Protein AF-A0A662UGV9-F1 (afdb_monomer)

Structure (mmCIF, N/CA/C/O backbone):
data_AF-A0A662UGV9-F1
#
_entry.id   AF-A0A662UGV9-F1
#
loop_
_atom_site.group_PDB
_atom_site.id
_atom_site.type_symbol
_atom_site.label_atom_id
_atom_site.label_alt_id
_atom_site.label_comp_id
_atom_site.label_asym_id
_atom_site.label_entity_id
_atom_site.label_seq_id
_atom_site.pdbx_PDB_ins_code
_atom_site.Cartn_x
_atom_site.Cartn_y
_atom_site.Cartn_z
_atom_site.occupancy
_atom_site.B_iso_or_equiv
_atom_site.auth_seq_id
_atom_site.auth_comp_id
_atom_site.auth_asym_id
_atom_site.auth_atom_id
_atom_site.pdbx_PDB_model_num
ATOM 1 N N . MET A 1 1 ? 70.467 3.905 -52.111 1.00 37.25 1 MET A N 1
ATOM 2 C CA . MET A 1 1 ? 69.241 3.207 -52.554 1.00 37.25 1 MET A CA 1
ATOM 3 C C . MET A 1 1 ? 68.470 2.807 -51.309 1.00 37.25 1 MET A C 1
ATOM 5 O O . MET A 1 1 ? 68.683 1.720 -50.786 1.00 37.25 1 MET A O 1
ATOM 9 N N . ASP A 1 2 ? 67.637 3.712 -50.800 1.00 39.53 2 ASP A N 1
ATOM 10 C CA . ASP A 1 2 ? 66.806 3.435 -49.630 1.00 39.53 2 ASP A CA 1
ATOM 11 C C . ASP A 1 2 ? 65.597 2.601 -50.044 1.00 39.53 2 ASP A C 1
ATOM 13 O O . ASP A 1 2 ? 64.783 3.008 -50.874 1.00 39.53 2 ASP A O 1
ATOM 17 N N . ARG A 1 3 ? 65.494 1.399 -49.470 1.00 41.44 3 ARG A N 1
ATOM 18 C CA . ARG A 1 3 ? 64.315 0.541 -49.590 1.00 41.44 3 ARG A CA 1
ATOM 19 C C . ARG A 1 3 ? 63.185 1.165 -48.779 1.00 41.44 3 ARG A C 1
ATOM 21 O O . ARG A 1 3 ? 63.026 0.877 -47.596 1.00 41.44 3 ARG A O 1
ATOM 28 N N . GLN A 1 4 ? 62.390 2.009 -49.426 1.00 42.16 4 GLN A N 1
ATOM 29 C CA . GLN A 1 4 ? 61.097 2.418 -48.896 1.00 42.16 4 GLN A CA 1
ATOM 30 C C . GLN A 1 4 ? 60.183 1.188 -48.843 1.00 42.16 4 GLN A C 1
ATOM 32 O O . GLN A 1 4 ? 59.694 0.685 -49.851 1.00 42.16 4 GLN A O 1
ATOM 37 N N . THR A 1 5 ? 59.996 0.660 -47.637 1.00 43.22 5 THR A N 1
ATOM 38 C CA . THR A 1 5 ? 58.968 -0.329 -47.312 1.00 43.22 5 THR A CA 1
ATOM 39 C C . THR A 1 5 ? 57.589 0.171 -47.750 1.00 43.22 5 THR A C 1
ATOM 41 O O . THR A 1 5 ? 57.223 1.310 -47.464 1.00 43.22 5 THR A O 1
ATOM 44 N N . TYR A 1 6 ? 56.807 -0.719 -48.370 1.00 45.34 6 TYR A N 1
ATOM 45 C CA . TYR A 1 6 ? 55.443 -0.559 -48.918 1.00 45.34 6 TYR A CA 1
ATOM 46 C C . TYR A 1 6 ? 54.367 0.040 -47.975 1.00 45.34 6 TYR A C 1
ATOM 48 O O . TYR A 1 6 ? 53.199 0.128 -48.340 1.00 45.34 6 TYR A O 1
ATOM 56 N N . MET A 1 7 ? 54.730 0.479 -46.769 1.00 44.81 7 MET A N 1
ATOM 57 C CA . MET A 1 7 ? 53.829 1.083 -45.782 1.00 44.81 7 MET A CA 1
ATOM 58 C C . MET A 1 7 ? 53.740 2.617 -45.871 1.00 44.81 7 MET A C 1
ATOM 60 O O . MET A 1 7 ? 52.911 3.210 -45.185 1.00 44.81 7 MET A O 1
ATOM 64 N N . GLY A 1 8 ? 54.531 3.265 -46.737 1.00 42.22 8 GLY A N 1
ATOM 65 C CA . GLY A 1 8 ? 54.487 4.719 -46.965 1.00 42.22 8 GLY A CA 1
ATOM 66 C C . GLY A 1 8 ? 53.277 5.230 -47.766 1.00 42.22 8 GLY A C 1
ATOM 67 O O . GLY A 1 8 ? 53.089 6.433 -47.872 1.00 42.22 8 GLY A O 1
ATOM 68 N N . ILE A 1 9 ? 52.435 4.342 -48.311 1.00 44.38 9 ILE A N 1
ATOM 69 C CA . ILE A 1 9 ? 51.270 4.714 -49.144 1.00 44.38 9 ILE A CA 1
ATOM 70 C C . ILE A 1 9 ? 50.035 5.072 -48.293 1.00 44.38 9 ILE A C 1
ATOM 72 O O . ILE A 1 9 ? 49.097 5.699 -48.781 1.00 44.38 9 ILE A O 1
ATOM 76 N N . TYR A 1 10 ? 50.042 4.784 -46.988 1.00 48.44 10 TYR A N 1
ATOM 77 C CA . TYR A 1 10 ? 49.036 5.314 -46.055 1.00 48.44 10 TYR A CA 1
ATOM 78 C C . TYR A 1 10 ? 49.410 6.711 -45.559 1.00 48.44 10 TYR A C 1
ATOM 80 O O . TYR A 1 10 ? 49.303 7.034 -44.372 1.00 48.44 10 TYR A O 1
ATOM 88 N N . ASP A 1 11 ? 49.857 7.533 -46.502 1.00 43.12 11 ASP A N 1
ATOM 89 C CA . ASP A 1 11 ? 50.156 8.927 -46.289 1.00 43.12 11 ASP A CA 1
ATOM 90 C C . ASP A 1 11 ? 48.878 9.638 -45.833 1.00 43.12 11 ASP A C 1
ATOM 92 O O . ASP A 1 11 ? 47.777 9.441 -46.367 1.00 43.12 11 ASP A O 1
ATOM 96 N N . ARG A 1 12 ? 49.010 10.454 -44.789 1.00 50.09 12 ARG A N 1
ATOM 97 C CA . ARG A 1 12 ? 47.896 11.075 -44.051 1.00 50.09 12 ARG A CA 1
ATOM 98 C C . ARG A 1 12 ? 47.005 11.987 -44.921 1.00 50.09 12 ARG A C 1
ATOM 100 O O . ARG A 1 12 ? 45.973 12.445 -44.440 1.00 50.09 12 ARG A O 1
ATOM 107 N N . GLY A 1 13 ? 47.361 12.203 -46.191 1.00 47.28 13 GLY A N 1
ATOM 108 C CA . GLY A 1 13 ? 46.603 12.952 -47.198 1.00 47.28 13 GLY A CA 1
ATOM 109 C C . GLY A 1 13 ? 45.438 12.204 -47.867 1.00 47.28 13 GLY A C 1
ATOM 110 O O . GLY A 1 13 ? 44.561 12.856 -48.427 1.00 47.28 13 GLY A O 1
ATOM 111 N N . PHE A 1 14 ? 45.346 10.867 -47.784 1.00 46.38 14 PHE A N 1
ATOM 112 C CA . PHE A 1 14 ? 44.233 10.123 -48.417 1.00 46.38 14 PHE A CA 1
ATOM 113 C C . PHE A 1 14 ? 42.910 10.170 -47.628 1.00 46.38 14 PHE A C 1
ATOM 115 O O . PHE A 1 14 ? 41.845 9.832 -48.150 1.00 46.38 14 PHE A O 1
ATOM 122 N N . TYR A 1 15 ? 42.957 10.620 -46.373 1.00 50.88 15 TYR A N 1
ATOM 123 C CA . TYR A 1 15 ? 41.801 10.768 -45.488 1.00 50.88 15 TYR A CA 1
ATOM 124 C C . TYR A 1 15 ? 41.455 12.249 -45.282 1.00 50.88 15 TYR A C 1
ATOM 126 O O . TYR A 1 15 ? 41.461 12.756 -44.163 1.00 50.88 15 TYR A O 1
ATOM 134 N N . SER A 1 16 ? 41.124 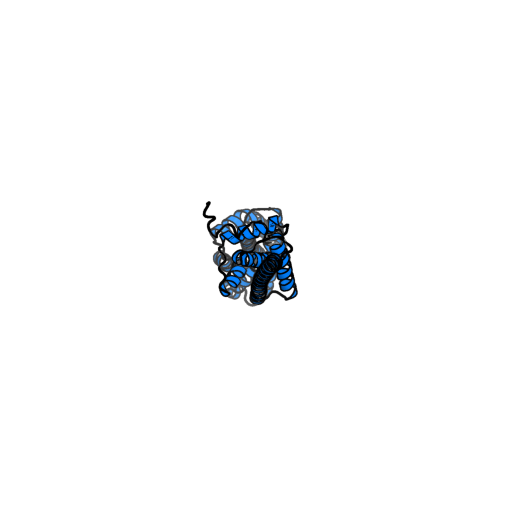12.942 -46.370 1.00 57.09 16 SER A N 1
ATOM 135 C CA . SER A 1 16 ? 40.432 14.231 -46.298 1.00 57.09 16 SER A CA 1
ATOM 136 C C . SER A 1 16 ? 38.934 14.001 -45.995 1.00 57.09 16 SER A C 1
ATOM 138 O O . SER A 1 16 ? 38.371 12.982 -46.411 1.00 57.09 16 SER A O 1
ATOM 140 N N . PRO A 1 17 ? 38.244 14.905 -45.267 1.00 58.75 17 PRO A N 1
ATOM 141 C CA . PRO A 1 17 ? 36.791 14.835 -45.058 1.00 58.75 17 PRO A CA 1
ATOM 142 C C . PRO A 1 17 ? 35.980 14.733 -46.361 1.00 58.75 17 PRO A C 1
ATOM 144 O O . PRO A 1 17 ? 34.860 14.214 -46.343 1.00 58.75 17 PRO A O 1
ATOM 147 N N . ASP A 1 18 ? 36.560 15.195 -47.472 1.00 59.47 18 ASP A N 1
ATOM 148 C CA . ASP A 1 18 ? 35.906 15.314 -48.773 1.00 59.47 18 ASP A CA 1
ATOM 149 C C . ASP A 1 18 ? 36.211 14.174 -49.751 1.00 59.47 18 ASP A C 1
ATOM 151 O O . ASP A 1 18 ? 35.522 14.055 -50.767 1.00 59.47 18 ASP A O 1
ATOM 155 N N . THR A 1 19 ? 37.159 13.279 -49.445 1.00 71.50 19 THR A N 1
ATOM 156 C CA . THR A 1 19 ? 37.427 12.095 -50.276 1.00 71.50 19 THR A CA 1
ATOM 157 C C . THR A 1 19 ? 36.270 11.089 -50.190 1.00 71.50 19 THR A C 1
ATOM 159 O O . THR A 1 19 ? 35.639 10.926 -49.141 1.00 71.50 19 THR A O 1
ATOM 162 N N . GLY A 1 20 ? 36.000 10.342 -51.271 1.00 71.25 20 GLY A N 1
ATOM 163 C CA . GLY A 1 20 ? 34.912 9.347 -51.325 1.00 71.25 20 GLY A CA 1
ATOM 164 C C . GLY A 1 20 ? 34.952 8.311 -50.187 1.00 71.25 20 GLY A C 1
ATOM 165 O O . GLY A 1 20 ? 33.916 7.982 -49.608 1.00 71.25 20 GLY A O 1
ATOM 166 N N . ALA A 1 21 ? 36.151 7.884 -49.773 1.00 68.56 21 ALA A N 1
ATOM 167 C CA . ALA A 1 21 ? 36.357 7.001 -48.620 1.00 68.56 21 ALA A CA 1
ATOM 168 C C . ALA A 1 21 ? 36.009 7.667 -47.268 1.00 68.56 21 ALA A C 1
ATOM 170 O O . ALA A 1 21 ? 35.455 7.019 -46.374 1.00 68.56 21 ALA A O 1
ATOM 171 N N . GLY A 1 22 ? 36.272 8.971 -47.121 1.00 69.88 22 GLY A N 1
ATOM 172 C CA . GLY A 1 22 ? 35.888 9.772 -45.955 1.00 69.88 22 GLY A CA 1
ATOM 173 C C . GLY A 1 22 ? 34.370 9.928 -45.839 1.00 69.88 22 GLY A C 1
ATOM 174 O O . GLY A 1 22 ? 33.801 9.686 -44.767 1.00 69.88 22 GLY A O 1
ATOM 175 N N . ARG A 1 23 ? 33.696 10.218 -46.961 1.00 71.38 23 ARG A N 1
ATOM 176 C CA . ARG A 1 23 ? 32.225 10.272 -47.056 1.00 71.38 23 ARG A CA 1
ATOM 177 C C . ARG A 1 23 ? 31.581 8.920 -46.744 1.00 71.38 23 ARG A C 1
ATOM 179 O O . ARG A 1 23 ? 30.652 8.870 -45.939 1.00 71.38 23 ARG A O 1
ATOM 186 N N . PHE A 1 24 ? 32.119 7.822 -47.277 1.00 74.56 24 PHE A N 1
ATOM 187 C CA . PHE A 1 24 ? 31.642 6.464 -46.988 1.00 74.56 24 PHE A CA 1
ATOM 188 C C . PHE A 1 24 ? 31.805 6.093 -45.505 1.00 74.56 24 PHE A C 1
ATOM 190 O O . PHE A 1 24 ? 30.874 5.601 -44.866 1.00 74.56 24 PHE A O 1
ATOM 197 N N . ARG A 1 25 ? 32.952 6.417 -44.893 1.00 77.00 25 ARG A N 1
ATOM 198 C CA . ARG A 1 25 ? 33.177 6.203 -43.454 1.00 77.00 25 ARG A CA 1
ATOM 199 C C . ARG A 1 25 ? 32.255 7.069 -42.587 1.00 77.00 25 ARG A C 1
ATOM 201 O O . ARG A 1 25 ? 31.785 6.601 -41.548 1.00 77.00 25 ARG A O 1
ATOM 208 N N . LYS A 1 26 ? 31.977 8.314 -42.995 1.00 79.38 26 LYS A N 1
ATOM 209 C CA . LYS A 1 26 ? 31.000 9.204 -42.341 1.00 79.38 26 LYS A CA 1
ATOM 210 C C . LYS A 1 26 ? 29.584 8.626 -42.431 1.00 79.38 26 LYS A C 1
ATOM 212 O O . LYS A 1 26 ? 28.899 8.575 -41.413 1.00 79.38 26 LYS A O 1
ATOM 217 N N . TYR A 1 27 ? 29.191 8.110 -43.593 1.00 80.56 27 TYR A N 1
ATOM 218 C CA . TYR A 1 27 ? 27.910 7.433 -43.803 1.00 80.56 27 TYR A CA 1
ATOM 219 C C . TYR A 1 27 ? 27.756 6.179 -42.927 1.00 80.56 27 TYR A C 1
ATOM 221 O O . TYR A 1 27 ? 26.757 6.036 -42.224 1.00 80.56 27 TYR A O 1
ATOM 229 N N . LEU A 1 28 ? 28.776 5.315 -42.859 1.00 79.69 28 LEU A N 1
ATOM 230 C CA . LEU A 1 28 ? 28.771 4.147 -41.966 1.00 79.69 28 LEU A CA 1
ATOM 231 C C . LEU A 1 28 ? 28.677 4.542 -40.484 1.00 79.69 28 LEU A C 1
ATOM 233 O O . LEU A 1 28 ? 27.981 3.885 -39.706 1.00 79.69 28 LEU A O 1
ATOM 237 N N . LYS A 1 29 ? 29.351 5.626 -40.072 1.00 75.56 29 LYS A N 1
ATOM 238 C CA . LYS A 1 29 ? 29.220 6.177 -38.713 1.00 75.56 29 LYS A CA 1
ATOM 239 C C . LYS A 1 29 ? 27.790 6.646 -38.434 1.00 75.56 29 LYS A C 1
ATOM 241 O O . LYS A 1 29 ? 27.275 6.312 -37.371 1.00 75.56 29 LYS A O 1
ATOM 246 N N . LEU A 1 30 ? 27.150 7.355 -39.366 1.00 77.50 30 LEU A N 1
ATOM 247 C CA . LEU A 1 30 ? 25.752 7.791 -39.245 1.00 77.50 30 LEU A CA 1
ATOM 248 C C . LEU A 1 30 ? 24.797 6.595 -39.138 1.00 77.50 30 LEU A C 1
ATOM 250 O O . LEU A 1 30 ? 24.066 6.501 -38.159 1.00 77.50 30 LEU A O 1
ATOM 254 N N . CYS A 1 31 ? 24.919 5.603 -40.024 1.00 77.69 31 CYS A N 1
ATOM 255 C CA . CYS A 1 31 ? 24.114 4.377 -39.964 1.00 77.69 31 CYS A CA 1
ATOM 256 C C . CYS A 1 31 ? 24.254 3.652 -38.614 1.00 77.69 31 CYS A C 1
ATOM 258 O O . CYS A 1 31 ? 23.283 3.141 -38.054 1.00 77.69 31 CYS A O 1
ATOM 260 N N . ASN A 1 32 ? 25.467 3.605 -38.057 1.00 76.56 32 ASN A N 1
ATOM 261 C CA . ASN A 1 32 ? 25.708 3.010 -36.745 1.00 76.56 32 ASN A CA 1
ATOM 262 C C . ASN A 1 32 ? 25.108 3.836 -35.596 1.00 76.56 32 ASN A C 1
ATOM 264 O O . ASN A 1 32 ? 24.675 3.258 -34.596 1.00 76.56 32 ASN A O 1
ATOM 268 N N . LEU A 1 33 ? 25.076 5.165 -35.714 1.00 67.94 33 LEU A N 1
ATOM 269 C CA . LEU A 1 33 ? 24.399 6.040 -34.756 1.00 67.94 33 LEU A CA 1
ATOM 270 C C . LEU A 1 33 ? 22.879 5.848 -34.815 1.00 67.94 33 LEU A C 1
ATOM 272 O O . LEU A 1 33 ? 22.262 5.690 -33.760 1.00 67.94 33 LEU A O 1
ATOM 276 N N . ASP A 1 34 ? 22.303 5.745 -36.011 1.00 73.81 34 ASP A N 1
ATOM 277 C CA . ASP A 1 34 ? 20.871 5.500 -36.211 1.00 73.81 34 ASP A CA 1
ATOM 278 C C . ASP A 1 34 ? 20.452 4.132 -35.665 1.00 73.81 34 ASP A C 1
ATOM 280 O O . ASP A 1 34 ? 19.481 4.026 -34.916 1.00 73.81 34 ASP A O 1
ATOM 284 N N . ARG A 1 35 ? 21.251 3.083 -35.911 1.00 77.38 35 ARG A N 1
ATOM 285 C CA . ARG A 1 35 ? 21.037 1.751 -35.315 1.00 77.38 35 ARG A CA 1
ATOM 286 C C . ARG A 1 35 ? 21.068 1.789 -33.786 1.00 77.38 35 ARG A C 1
ATOM 288 O O . ARG A 1 35 ? 20.235 1.160 -33.134 1.00 77.38 35 ARG A O 1
ATOM 295 N N . LYS A 1 36 ? 22.012 2.528 -33.193 1.00 73.12 36 LYS A N 1
ATOM 296 C CA . LYS A 1 36 ? 22.106 2.687 -31.731 1.00 73.12 36 LYS A CA 1
ATOM 297 C C . LYS A 1 36 ? 20.917 3.462 -31.164 1.00 73.12 36 LYS A C 1
ATOM 299 O O . LYS A 1 36 ? 20.412 3.094 -30.103 1.00 73.12 36 LYS A O 1
ATOM 304 N N . ARG A 1 37 ? 20.459 4.503 -31.862 1.00 71.94 37 ARG A N 1
ATOM 305 C CA . ARG A 1 37 ? 19.271 5.279 -31.491 1.00 71.94 37 ARG A CA 1
ATOM 306 C C . ARG A 1 37 ? 18.016 4.411 -31.532 1.00 71.94 37 ARG A C 1
ATOM 308 O O . ARG A 1 37 ? 17.315 4.339 -30.526 1.00 71.94 37 ARG A O 1
ATOM 315 N N . ALA A 1 38 ? 17.827 3.656 -32.612 1.00 79.62 38 ALA A N 1
ATOM 316 C CA . ALA A 1 38 ? 16.729 2.706 -32.756 1.00 79.62 38 ALA A CA 1
ATOM 317 C C . ALA A 1 38 ? 16.749 1.627 -31.659 1.00 79.62 38 ALA A C 1
ATOM 319 O O . ALA A 1 38 ? 15.710 1.276 -31.108 1.00 79.62 38 ALA A O 1
ATOM 320 N N . ALA A 1 39 ? 17.926 1.121 -31.273 1.00 82.44 39 ALA A N 1
ATOM 321 C CA . ALA A 1 39 ? 18.041 0.161 -30.174 1.00 82.44 39 ALA A CA 1
ATOM 322 C C . ALA A 1 39 ? 17.632 0.761 -28.816 1.00 82.44 39 ALA A C 1
ATOM 324 O O . ALA A 1 39 ? 17.011 0.082 -27.999 1.00 82.44 39 ALA A O 1
ATOM 325 N N . LEU A 1 40 ? 17.969 2.028 -28.562 1.00 82.06 40 LEU A N 1
ATOM 326 C CA . LEU A 1 40 ? 17.598 2.722 -27.330 1.00 82.06 40 LEU A CA 1
ATOM 327 C C . LEU A 1 40 ? 16.098 3.044 -27.290 1.00 82.06 40 LEU A C 1
ATOM 329 O O . LEU A 1 40 ? 15.478 2.890 -26.239 1.00 82.06 40 LEU A O 1
ATOM 333 N N . GLU A 1 41 ? 15.515 3.439 -28.420 1.00 85.00 41 GLU A N 1
ATOM 334 C CA . GLU A 1 41 ? 14.068 3.635 -28.577 1.00 85.00 41 GLU A CA 1
ATOM 335 C C . GLU A 1 41 ? 13.309 2.326 -28.330 1.00 85.00 41 GLU A C 1
ATOM 337 O O . GLU A 1 41 ? 12.471 2.285 -27.433 1.00 85.00 41 GLU A O 1
ATOM 342 N N . ARG A 1 42 ? 13.733 1.210 -28.939 1.00 86.62 42 ARG A N 1
ATOM 343 C CA . ARG A 1 42 ? 13.158 -0.121 -28.658 1.00 86.62 42 ARG A CA 1
ATOM 344 C C . ARG A 1 42 ? 13.193 -0.482 -27.170 1.00 86.62 42 ARG A C 1
ATOM 346 O O . ARG A 1 42 ? 12.225 -1.012 -26.635 1.00 86.62 42 ARG A O 1
ATOM 353 N N . ARG A 1 43 ? 14.293 -0.189 -26.464 1.00 87.94 43 ARG A N 1
ATOM 354 C CA . ARG A 1 43 ? 14.398 -0.433 -25.008 1.00 87.94 43 ARG A CA 1
ATOM 355 C C . ARG A 1 43 ? 13.426 0.429 -24.201 1.00 87.94 43 ARG A C 1
ATOM 357 O O . ARG A 1 43 ? 12.880 -0.052 -23.209 1.00 87.94 43 ARG A O 1
ATOM 364 N N . LYS A 1 44 ? 13.216 1.687 -24.605 1.00 89.56 44 LYS A N 1
ATOM 365 C CA . LYS A 1 44 ? 12.213 2.568 -23.991 1.00 89.56 44 LYS A CA 1
ATOM 366 C C . LYS A 1 44 ? 10.808 2.019 -24.212 1.00 89.56 44 LYS A C 1
ATOM 368 O O . LYS A 1 44 ? 10.042 1.971 -23.255 1.00 89.56 44 LYS A O 1
ATOM 373 N N . ASP A 1 45 ? 10.501 1.557 -25.418 1.00 90.31 45 ASP A N 1
ATOM 374 C CA . ASP A 1 45 ? 9.184 1.010 -25.756 1.00 90.31 45 ASP A CA 1
ATOM 375 C C . ASP A 1 45 ? 8.884 -0.271 -24.976 1.00 90.31 45 ASP A C 1
ATOM 377 O O . ASP A 1 45 ? 7.787 -0.422 -24.440 1.00 90.31 45 ASP A O 1
ATOM 381 N N . ILE A 1 46 ? 9.881 -1.144 -24.792 1.00 91.19 46 ILE A N 1
ATOM 382 C CA . ILE A 1 46 ? 9.760 -2.320 -23.916 1.00 91.19 46 ILE A CA 1
ATOM 383 C C . ILE A 1 46 ? 9.414 -1.892 -22.483 1.00 91.19 46 ILE A C 1
ATOM 385 O O . ILE A 1 46 ? 8.483 -2.434 -21.887 1.00 91.19 46 ILE A O 1
ATOM 389 N N . ALA A 1 47 ? 10.120 -0.901 -21.929 1.00 92.38 47 ALA A N 1
ATOM 390 C CA . ALA A 1 47 ? 9.847 -0.403 -20.581 1.00 92.38 47 ALA A CA 1
ATOM 391 C C . ALA A 1 47 ? 8.451 0.240 -20.465 1.00 92.38 47 ALA A C 1
ATOM 393 O O . ALA A 1 47 ? 7.756 0.019 -19.475 1.00 92.38 47 ALA A O 1
ATOM 394 N N . ILE A 1 48 ? 7.994 0.966 -21.490 1.00 94.19 48 ILE A N 1
ATOM 395 C CA . ILE A 1 48 ? 6.623 1.499 -21.571 1.00 94.19 48 ILE A CA 1
ATOM 396 C C . ILE A 1 48 ? 5.599 0.353 -21.599 1.00 94.19 48 ILE A C 1
ATOM 398 O O . ILE A 1 48 ? 4.595 0.395 -20.885 1.00 94.19 48 ILE A O 1
ATOM 402 N N . GLY A 1 49 ? 5.878 -0.711 -22.354 1.00 93.19 49 GLY A N 1
ATOM 403 C CA . GLY A 1 49 ? 5.080 -1.936 -22.380 1.00 93.19 49 GLY A CA 1
ATOM 404 C C . GLY A 1 49 ? 5.013 -2.653 -21.026 1.00 93.19 49 GLY A C 1
ATOM 405 O O . GLY A 1 49 ? 4.024 -3.317 -20.725 1.00 93.19 49 GLY A O 1
ATOM 406 N N . VAL A 1 50 ? 6.040 -2.521 -20.184 1.00 93.94 50 VAL A N 1
ATOM 407 C CA . VAL A 1 50 ? 6.024 -3.033 -18.804 1.00 93.94 50 VAL A CA 1
ATOM 408 C C . VAL A 1 50 ? 5.184 -2.135 -17.900 1.00 93.94 50 VAL A C 1
ATOM 410 O O . VAL A 1 50 ? 4.328 -2.644 -17.187 1.00 93.94 50 VAL A O 1
ATOM 413 N N . ILE A 1 51 ? 5.360 -0.810 -17.960 1.00 95.00 51 ILE A N 1
ATOM 414 C CA . ILE A 1 51 ? 4.567 0.146 -17.161 1.00 95.00 51 ILE A CA 1
ATOM 415 C C . ILE A 1 51 ? 3.073 -0.059 -17.408 1.00 95.00 51 ILE A C 1
ATOM 417 O O . ILE A 1 51 ? 2.291 -0.146 -16.468 1.00 95.00 51 ILE A O 1
ATOM 421 N N . THR A 1 52 ? 2.679 -0.161 -18.676 1.00 94.88 52 THR A N 1
ATOM 422 C CA . THR A 1 52 ? 1.276 -0.338 -19.065 1.00 94.88 52 THR A CA 1
ATOM 423 C C . THR A 1 52 ? 0.684 -1.642 -18.530 1.00 94.88 52 THR A C 1
ATOM 425 O O . THR A 1 52 ? -0.429 -1.617 -18.003 1.00 94.88 52 THR A O 1
ATOM 428 N N . ARG A 1 53 ? 1.438 -2.748 -18.587 1.00 94.69 53 ARG A N 1
ATOM 429 C CA . ARG A 1 53 ? 1.048 -4.042 -18.007 1.00 94.69 53 ARG A CA 1
ATOM 430 C C . ARG A 1 53 ? 0.947 -3.992 -16.485 1.00 94.69 53 ARG A C 1
ATOM 432 O O . ARG A 1 53 ? -0.083 -4.384 -15.948 1.00 94.69 53 ARG A O 1
ATOM 439 N N . VAL A 1 54 ? 1.946 -3.438 -15.797 1.00 95.19 54 VAL A N 1
ATOM 440 C CA . VAL A 1 54 ? 1.923 -3.288 -14.331 1.00 95.19 54 VAL A CA 1
ATOM 441 C C . VAL A 1 54 ? 0.734 -2.434 -13.891 1.00 95.19 54 VAL A C 1
ATOM 443 O O . VAL A 1 54 ? -0.000 -2.819 -12.988 1.00 95.19 54 VAL A O 1
ATOM 446 N N . CYS A 1 55 ? 0.483 -1.298 -14.548 1.00 94.31 55 CYS A N 1
ATOM 447 C CA . CYS A 1 55 ? -0.681 -0.468 -14.238 1.00 94.31 55 CYS A CA 1
ATOM 448 C C . CYS A 1 55 ? -2.006 -1.217 -14.447 1.00 94.31 55 CYS A C 1
ATOM 450 O O . CYS A 1 55 ? -2.930 -1.015 -13.665 1.00 94.31 55 CYS A O 1
ATOM 452 N N . ALA A 1 56 ? -2.101 -2.079 -15.466 1.00 93.50 56 ALA A N 1
ATOM 453 C CA . ALA A 1 56 ? -3.279 -2.914 -15.691 1.00 93.50 56 ALA A CA 1
ATOM 454 C C . ALA A 1 56 ? -3.459 -3.971 -14.589 1.00 93.50 56 ALA A C 1
ATOM 456 O O . ALA A 1 56 ? -4.561 -4.105 -14.066 1.00 93.50 56 ALA A O 1
ATOM 457 N N . MET A 1 57 ? -2.385 -4.658 -14.183 1.00 93.44 57 MET A N 1
ATOM 458 C CA . MET A 1 57 ? -2.412 -5.642 -13.089 1.00 93.44 57 MET A CA 1
ATOM 459 C C . MET A 1 57 ? -2.826 -5.018 -11.753 1.00 93.44 57 MET A C 1
ATOM 461 O O . MET A 1 57 ? -3.540 -5.631 -10.968 1.00 93.44 57 MET A O 1
ATOM 465 N N . LEU A 1 58 ? -2.410 -3.775 -11.510 1.00 91.38 58 LEU A N 1
ATOM 466 C CA . LEU A 1 58 ? -2.781 -3.013 -10.318 1.00 91.38 58 LEU A CA 1
ATOM 467 C C . LEU A 1 58 ? -4.196 -2.406 -10.396 1.00 91.38 58 LEU A C 1
ATOM 469 O O . LEU A 1 58 ? -4.613 -1.741 -9.449 1.00 91.38 58 LEU A O 1
ATOM 473 N N . GLY A 1 59 ? -4.920 -2.585 -11.509 1.00 91.19 59 GLY A N 1
ATOM 474 C CA . GLY A 1 59 ? -6.267 -2.039 -11.703 1.00 91.19 59 GLY A CA 1
ATOM 475 C C . GLY A 1 59 ? -6.311 -0.511 -11.809 1.00 91.19 59 GLY A C 1
ATOM 476 O O . GLY A 1 59 ? -7.315 0.103 -11.455 1.00 91.19 59 GLY A O 1
ATOM 477 N N . LEU A 1 60 ? -5.223 0.128 -12.253 1.00 91.94 60 LEU A N 1
ATOM 478 C CA . LEU A 1 60 ? -5.164 1.583 -12.398 1.00 91.94 60 LEU A CA 1
ATOM 479 C C . LEU A 1 60 ? -5.872 2.036 -13.692 1.00 91.94 60 LEU A C 1
ATOM 481 O O . LEU A 1 60 ? -5.696 1.395 -14.739 1.00 91.94 60 LEU A O 1
ATOM 485 N N . PRO A 1 61 ? -6.616 3.161 -13.654 1.00 93.06 61 PRO A N 1
ATOM 486 C CA . PRO A 1 61 ? -7.337 3.677 -14.817 1.00 93.06 61 PRO A CA 1
ATOM 487 C C . PRO A 1 61 ? -6.382 4.145 -15.927 1.00 93.06 61 PRO A C 1
ATOM 489 O O . PRO A 1 61 ? -5.193 4.394 -15.694 1.00 93.06 61 PRO A O 1
ATOM 492 N N . ALA A 1 62 ? -6.907 4.259 -17.151 1.00 92.56 62 ALA A N 1
ATOM 493 C CA . ALA A 1 62 ? -6.126 4.588 -18.345 1.00 92.56 62 ALA A CA 1
ATOM 494 C C . ALA A 1 62 ? -5.396 5.938 -18.223 1.00 92.56 62 ALA A C 1
ATOM 496 O O . ALA A 1 62 ? -4.193 5.998 -18.473 1.00 92.56 62 ALA A O 1
ATOM 497 N N . ASP A 1 63 ? -6.059 6.973 -17.707 1.00 93.44 63 ASP A N 1
ATOM 498 C CA . ASP A 1 63 ? -5.473 8.312 -17.538 1.00 93.44 63 ASP A CA 1
ATOM 499 C C . ASP A 1 63 ? -4.192 8.269 -16.688 1.00 93.44 63 ASP A C 1
ATOM 501 O O . ASP A 1 63 ? -3.145 8.828 -17.021 1.00 93.44 63 ASP A O 1
ATOM 505 N N . VAL A 1 64 ? -4.247 7.520 -15.587 1.00 93.31 64 VAL A N 1
ATOM 506 C CA . VAL A 1 64 ? -3.143 7.353 -14.633 1.00 93.31 64 VAL A CA 1
ATOM 507 C C . VAL A 1 64 ? -1.979 6.603 -15.284 1.00 93.31 64 VAL A C 1
ATOM 509 O O . VAL A 1 64 ? -0.811 6.928 -15.051 1.00 93.31 64 VAL A O 1
ATOM 512 N N . ARG A 1 65 ? -2.282 5.635 -16.152 1.00 94.56 65 ARG A N 1
ATOM 513 C CA . ARG A 1 65 ? -1.288 4.898 -16.940 1.00 94.56 65 ARG A CA 1
ATOM 514 C C . ARG A 1 65 ? -0.564 5.813 -17.926 1.00 94.56 65 ARG A C 1
ATOM 516 O O . ARG A 1 65 ? 0.663 5.761 -18.007 1.00 94.56 65 ARG A O 1
ATOM 523 N N . GLU A 1 66 ? -1.283 6.682 -18.627 1.00 94.88 66 GLU A N 1
ATOM 524 C CA . GLU A 1 66 ? -0.682 7.652 -19.548 1.00 94.88 66 GLU A CA 1
ATOM 525 C C . GLU A 1 66 ? 0.237 8.635 -18.820 1.00 94.88 66 GLU A C 1
ATOM 527 O O . GLU A 1 66 ? 1.360 8.906 -19.261 1.00 94.88 66 GLU A O 1
ATOM 532 N N . ILE A 1 67 ? -0.182 9.107 -17.644 1.00 94.06 67 ILE A N 1
ATOM 533 C CA . ILE A 1 67 ? 0.631 9.986 -16.799 1.00 94.06 67 ILE A CA 1
ATOM 534 C C . ILE A 1 67 ? 1.903 9.272 -16.313 1.00 94.06 67 ILE A C 1
ATOM 536 O O . ILE A 1 67 ? 2.973 9.894 -16.246 1.00 94.06 67 ILE A O 1
ATOM 540 N N . ALA A 1 68 ? 1.829 7.973 -16.009 1.00 95.12 68 ALA A N 1
ATOM 541 C CA . ALA A 1 68 ? 2.998 7.173 -15.641 1.00 95.12 68 ALA A CA 1
ATOM 542 C C . ALA A 1 68 ? 3.989 7.060 -16.807 1.00 95.12 68 ALA A C 1
ATOM 544 O O . ALA A 1 68 ? 5.186 7.288 -16.619 1.00 95.12 68 ALA A O 1
ATOM 545 N N . VAL A 1 69 ? 3.499 6.820 -18.026 1.00 95.62 69 VAL A N 1
ATOM 546 C CA . VAL A 1 69 ? 4.326 6.790 -19.244 1.00 95.62 69 VAL A CA 1
ATOM 547 C C . VAL A 1 69 ? 4.957 8.158 -19.526 1.00 95.62 69 VAL A C 1
ATOM 549 O O . VAL A 1 69 ? 6.153 8.242 -19.814 1.00 95.62 69 VAL A O 1
ATOM 552 N N . LYS A 1 70 ? 4.197 9.251 -19.389 1.00 94.81 70 LYS A N 1
ATOM 553 C CA . LYS A 1 70 ? 4.710 10.622 -19.550 1.00 94.81 70 LYS A CA 1
ATOM 554 C C . LYS A 1 70 ? 5.803 10.937 -18.528 1.00 94.81 70 LYS A C 1
ATOM 556 O O . LYS A 1 70 ? 6.826 11.528 -18.872 1.00 94.81 70 LYS A O 1
ATOM 561 N N . THR A 1 71 ? 5.611 10.509 -17.282 1.00 93.00 71 THR A N 1
ATOM 562 C CA . THR A 1 71 ? 6.598 10.671 -16.206 1.00 93.00 71 THR A CA 1
ATOM 563 C C . THR A 1 71 ? 7.869 9.874 -16.494 1.00 93.00 71 THR A C 1
ATOM 565 O O . THR A 1 71 ? 8.964 10.418 -16.366 1.00 93.00 71 THR A O 1
ATOM 568 N N . PHE A 1 72 ? 7.738 8.636 -16.967 1.00 94.44 72 PHE A N 1
ATOM 569 C CA . PHE A 1 72 ? 8.874 7.807 -17.361 1.00 94.44 72 PHE A CA 1
ATOM 570 C C . PHE A 1 72 ? 9.693 8.443 -18.488 1.00 94.44 72 PHE A C 1
ATOM 572 O O . PHE A 1 72 ? 10.911 8.570 -18.370 1.00 94.44 72 PHE A O 1
ATOM 579 N N . ARG A 1 73 ? 9.030 8.909 -19.555 1.00 92.62 73 ARG A N 1
ATOM 580 C CA . ARG A 1 73 ? 9.700 9.590 -20.676 1.00 92.62 73 ARG A CA 1
ATOM 581 C C . ARG A 1 73 ? 10.475 10.821 -20.207 1.00 92.62 73 ARG A C 1
ATOM 583 O O . ARG A 1 73 ? 11.606 11.021 -20.642 1.00 92.62 73 ARG A O 1
ATOM 590 N N . PHE A 1 74 ? 9.895 11.599 -19.294 1.00 91.19 74 PHE A N 1
ATOM 591 C CA . PHE A 1 74 ? 10.557 12.755 -18.690 1.00 91.19 74 PHE A CA 1
ATOM 592 C C . PHE A 1 74 ? 11.819 12.354 -17.909 1.00 91.19 74 PHE A C 1
ATOM 594 O O . PHE A 1 74 ? 12.886 12.914 -18.141 1.00 91.19 74 PHE A O 1
ATOM 601 N N . VAL A 1 75 ? 11.724 11.351 -17.031 1.00 90.31 75 VAL A N 1
ATOM 602 C CA . VAL A 1 75 ? 12.845 10.902 -16.184 1.00 90.31 75 VAL A CA 1
ATOM 603 C C . VAL A 1 75 ? 13.980 10.299 -17.010 1.00 90.31 75 VAL A C 1
ATOM 605 O O . VAL A 1 75 ? 15.149 10.604 -16.779 1.00 90.31 75 VAL A O 1
ATOM 608 N N . VAL A 1 76 ? 13.658 9.485 -18.016 1.00 89.56 76 VAL A N 1
ATOM 609 C CA . VAL A 1 76 ? 14.669 8.922 -18.924 1.00 89.56 76 VAL A CA 1
ATOM 610 C C . VAL A 1 76 ? 15.315 10.012 -19.784 1.00 89.56 76 VAL A C 1
ATOM 612 O O . VAL A 1 76 ? 16.512 9.953 -20.054 1.00 89.56 76 VAL A O 1
ATOM 615 N N . GLY A 1 77 ? 14.548 11.025 -20.200 1.00 86.12 77 GLY A N 1
ATOM 616 C CA . GLY A 1 77 ? 15.083 12.189 -20.908 1.00 86.12 77 GLY A CA 1
ATOM 617 C C . GLY A 1 77 ? 16.061 13.004 -20.058 1.00 86.12 77 GLY A C 1
ATOM 618 O O . GLY A 1 77 ? 17.113 13.401 -20.553 1.00 86.12 77 GLY A O 1
ATOM 619 N N . ALA A 1 78 ? 15.744 13.201 -18.776 1.00 85.44 78 ALA A N 1
ATOM 620 C CA . ALA A 1 78 ? 16.558 13.987 -17.853 1.00 85.44 78 ALA A CA 1
ATOM 621 C C . ALA A 1 78 ? 17.828 13.253 -17.382 1.00 85.44 78 ALA A C 1
ATOM 623 O O . ALA A 1 78 ? 18.889 13.863 -17.299 1.00 85.44 78 ALA A O 1
ATOM 624 N N . SER A 1 79 ? 17.744 11.945 -17.122 1.00 79.31 79 SER A N 1
ATOM 625 C CA . SER A 1 79 ? 18.863 11.141 -16.598 1.00 79.31 79 SER A CA 1
ATOM 626 C C . SER A 1 79 ? 19.940 10.799 -17.639 1.00 79.31 79 SER A C 1
ATOM 628 O O . SER A 1 79 ? 21.052 10.440 -17.269 1.00 79.31 79 SER A O 1
ATOM 630 N N . ARG A 1 80 ? 19.642 10.905 -18.947 1.00 75.69 80 ARG A N 1
ATOM 631 C CA . ARG A 1 80 ? 20.548 10.546 -20.069 1.00 75.69 80 ARG A CA 1
ATOM 632 C C . ARG A 1 80 ? 21.122 9.117 -20.005 1.00 75.69 80 ARG A C 1
ATOM 634 O O . ARG A 1 80 ? 22.083 8.799 -20.710 1.00 75.69 80 ARG A O 1
ATOM 641 N N . GLU A 1 81 ? 20.504 8.242 -19.218 1.00 76.56 81 GLU A N 1
ATOM 642 C CA . GLU A 1 81 ? 20.949 6.868 -19.007 1.00 76.56 81 GLU A CA 1
ATOM 643 C C . GLU A 1 81 ? 20.710 5.974 -20.228 1.00 76.56 81 GLU A C 1
ATOM 645 O O . GLU A 1 81 ? 19.746 6.141 -20.981 1.00 76.56 81 GLU A O 1
ATOM 650 N N . ARG A 1 82 ? 21.596 4.989 -20.420 1.00 72.50 82 ARG A N 1
ATOM 651 C CA . ARG A 1 82 ? 21.543 4.047 -21.560 1.00 72.50 82 ARG A CA 1
ATOM 652 C C . ARG A 1 82 ? 21.312 2.591 -21.147 1.00 72.50 82 ARG A C 1
ATOM 654 O O . ARG A 1 82 ? 21.109 1.725 -22.008 1.00 72.50 82 ARG A O 1
ATOM 661 N N . ASP A 1 83 ? 21.314 2.329 -19.844 1.00 81.75 83 ASP A N 1
ATOM 662 C CA . ASP A 1 83 ? 21.188 0.992 -19.276 1.00 81.75 83 ASP A CA 1
ATOM 663 C C . ASP A 1 83 ? 19.733 0.527 -19.201 1.00 81.75 83 ASP A C 1
ATOM 665 O O . ASP A 1 83 ? 18.880 1.157 -18.573 1.00 81.75 83 ASP A O 1
ATOM 669 N N . ILE A 1 84 ? 19.468 -0.666 -19.741 1.00 78.75 84 ILE A N 1
ATOM 670 C CA . ILE A 1 84 ? 18.128 -1.270 -19.713 1.00 78.75 84 ILE A CA 1
ATOM 671 C C . ILE A 1 84 ? 17.649 -1.559 -18.282 1.00 78.75 84 ILE A C 1
ATOM 673 O O . ILE A 1 84 ? 16.474 -1.398 -17.969 1.00 78.75 84 ILE A O 1
ATOM 677 N N . ARG A 1 85 ? 18.568 -1.928 -17.378 1.00 83.44 85 ARG A N 1
ATOM 678 C CA . ARG A 1 85 ? 18.248 -2.198 -15.967 1.00 83.44 85 ARG A CA 1
ATOM 679 C C . ARG A 1 85 ? 17.756 -0.939 -15.254 1.00 83.44 85 ARG A C 1
ATOM 681 O O . ARG A 1 85 ? 16.786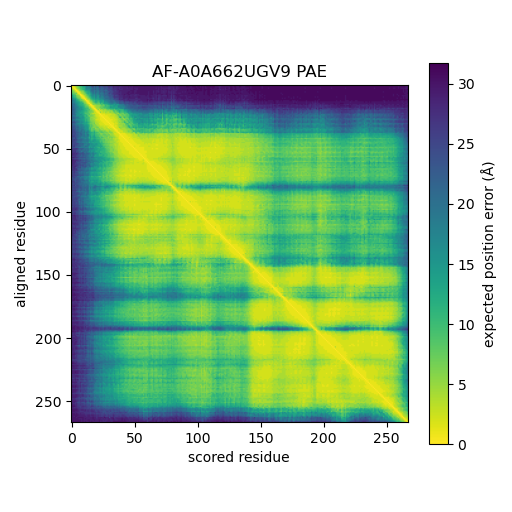 -1.010 -14.505 1.00 83.44 85 ARG A O 1
ATOM 688 N N . ARG A 1 86 ? 18.379 0.212 -15.531 1.00 86.00 86 ARG A N 1
ATOM 689 C CA . ARG A 1 86 ? 17.966 1.506 -14.968 1.00 86.00 86 ARG A CA 1
ATOM 690 C C . ARG A 1 86 ? 16.602 1.932 -15.501 1.00 86.00 86 ARG A C 1
ATOM 692 O O . ARG A 1 86 ? 15.805 2.463 -14.737 1.00 86.00 86 ARG A O 1
ATOM 699 N N . PHE A 1 87 ? 16.280 1.620 -16.760 1.00 89.31 87 PHE A N 1
ATOM 700 C CA . PHE A 1 87 ? 14.943 1.881 -17.305 1.00 89.31 87 PHE A CA 1
ATOM 701 C C . PHE A 1 87 ? 13.847 1.153 -16.526 1.00 89.31 87 PHE A C 1
ATOM 703 O O . PHE A 1 87 ? 12.821 1.762 -16.242 1.00 89.31 87 PHE A O 1
ATOM 710 N N . TYR A 1 88 ? 14.067 -0.090 -16.091 1.00 91.31 88 TYR A N 1
ATOM 711 C CA . TYR A 1 88 ? 13.096 -0.776 -15.232 1.00 91.31 88 TYR A CA 1
ATOM 712 C C . TYR A 1 88 ? 12.935 -0.108 -13.860 1.00 91.31 88 TYR A C 1
ATOM 714 O O . TYR A 1 88 ? 11.827 -0.037 -13.334 1.00 91.31 88 TYR A O 1
ATOM 722 N N . TRP A 1 89 ? 14.006 0.448 -13.291 1.00 91.06 89 TRP A N 1
ATOM 723 C CA . TRP A 1 89 ? 13.919 1.185 -12.025 1.00 91.06 89 TRP A CA 1
ATOM 724 C C . TRP A 1 89 ? 13.193 2.519 -12.186 1.00 91.06 89 TRP A C 1
ATOM 726 O O . TRP A 1 89 ? 12.375 2.876 -11.341 1.00 91.06 89 TRP A O 1
ATOM 736 N N . TYR A 1 90 ? 13.420 3.226 -13.294 1.00 91.75 90 TYR A N 1
ATOM 737 C CA . TYR A 1 90 ? 12.665 4.432 -13.626 1.00 91.75 90 TYR A CA 1
ATOM 738 C C . TYR A 1 90 ? 11.202 4.128 -13.946 1.00 91.75 90 TYR A C 1
ATOM 740 O O . TYR A 1 90 ? 10.329 4.915 -13.583 1.00 91.75 90 TYR A O 1
ATOM 748 N N . ALA A 1 91 ? 10.908 2.985 -14.568 1.00 93.75 91 ALA A N 1
ATOM 749 C CA . ALA A 1 91 ? 9.544 2.510 -14.770 1.00 93.75 91 ALA A CA 1
ATOM 750 C C . ALA A 1 91 ? 8.841 2.284 -13.424 1.00 93.75 91 ALA A C 1
ATOM 752 O O . ALA A 1 91 ? 7.772 2.848 -13.187 1.00 93.75 91 ALA A O 1
ATOM 753 N N . PHE A 1 92 ? 9.484 1.557 -12.508 1.00 94.19 92 PHE A N 1
ATOM 754 C CA . PHE A 1 92 ? 8.993 1.355 -11.144 1.00 94.19 92 PHE A CA 1
ATOM 755 C C . PHE A 1 92 ? 8.776 2.677 -10.398 1.00 94.19 92 PHE A C 1
ATOM 757 O O . PHE A 1 92 ? 7.705 2.905 -9.836 1.00 94.19 92 PHE A O 1
ATOM 764 N N . GLY A 1 93 ? 9.754 3.584 -10.447 1.00 92.44 93 GLY A N 1
ATOM 765 C CA . GLY A 1 93 ? 9.654 4.909 -9.834 1.00 92.44 93 GLY A CA 1
ATOM 766 C C . GLY A 1 93 ? 8.534 5.762 -10.419 1.00 92.44 93 GLY A C 1
ATOM 767 O O . GLY A 1 93 ? 7.864 6.478 -9.682 1.00 92.44 93 GLY A O 1
ATOM 768 N N . SER A 1 94 ? 8.272 5.645 -11.722 1.00 94.12 94 SER A N 1
ATOM 769 C CA . SER A 1 94 ? 7.202 6.389 -12.396 1.00 94.12 94 SER A CA 1
ATOM 770 C C . SER A 1 94 ? 5.825 5.911 -11.951 1.00 94.12 94 SER A C 1
ATOM 772 O O . SER A 1 94 ? 4.972 6.737 -11.631 1.00 94.12 94 SER A O 1
ATOM 774 N N . VAL A 1 95 ? 5.624 4.592 -11.859 1.00 94.38 95 VAL A N 1
ATOM 775 C CA . VAL A 1 95 ? 4.391 4.012 -11.305 1.00 94.38 95 VAL A CA 1
ATOM 776 C C . VAL A 1 95 ? 4.225 4.435 -9.847 1.00 94.38 95 VAL A C 1
ATOM 778 O O . VAL A 1 95 ? 3.165 4.928 -9.467 1.00 94.38 95 VAL A O 1
ATOM 781 N N . LEU A 1 96 ? 5.287 4.327 -9.042 1.00 92.56 96 LEU A N 1
ATOM 782 C CA . LEU A 1 96 ? 5.264 4.724 -7.636 1.00 92.56 96 LEU A CA 1
ATOM 783 C C . LEU A 1 96 ? 4.921 6.211 -7.466 1.00 92.56 96 LEU A C 1
ATOM 785 O O . LEU A 1 96 ? 4.062 6.549 -6.655 1.00 92.56 96 LEU A O 1
ATOM 789 N N . TYR A 1 97 ? 5.545 7.097 -8.242 1.00 92.38 97 TYR A N 1
ATOM 790 C CA . TYR A 1 97 ? 5.279 8.535 -8.213 1.00 92.38 97 TYR A CA 1
ATOM 791 C C . TYR A 1 97 ? 3.805 8.837 -8.490 1.00 92.38 97 TYR A C 1
ATOM 793 O O . TYR A 1 97 ? 3.173 9.583 -7.742 1.00 92.38 97 TYR A O 1
ATOM 801 N N . VAL A 1 98 ? 3.240 8.227 -9.531 1.00 92.38 98 VAL A N 1
ATOM 802 C CA . VAL A 1 98 ? 1.847 8.449 -9.922 1.00 92.38 98 VAL A CA 1
ATOM 803 C C . VAL A 1 98 ? 0.881 7.894 -8.874 1.00 92.38 98 VAL A C 1
ATOM 805 O O . VAL A 1 98 ? -0.008 8.616 -8.427 1.00 92.38 98 VAL A O 1
ATOM 808 N N . VAL A 1 99 ? 1.098 6.665 -8.399 1.00 90.69 99 VAL A N 1
ATOM 809 C CA . VAL A 1 99 ? 0.298 6.057 -7.320 1.00 90.69 99 VAL A CA 1
ATOM 810 C C . VAL A 1 99 ? 0.267 6.956 -6.084 1.00 90.69 99 VAL A C 1
ATOM 812 O O . VAL A 1 99 ? -0.784 7.133 -5.472 1.00 90.69 99 VAL A O 1
ATOM 815 N N . ARG A 1 100 ? 1.407 7.557 -5.723 1.00 88.00 100 ARG A N 1
ATOM 816 C CA . ARG A 1 100 ? 1.506 8.457 -4.566 1.00 88.00 100 ARG A CA 1
ATOM 817 C C . A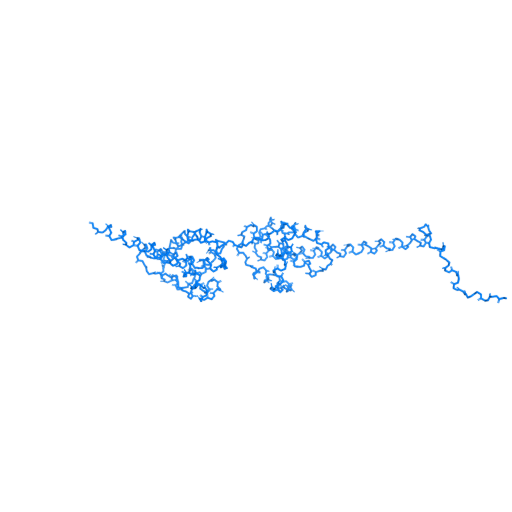RG A 1 100 ? 0.872 9.816 -4.812 1.00 88.00 100 ARG A C 1
ATOM 819 O O . ARG A 1 100 ? 0.233 10.338 -3.908 1.00 88.00 100 ARG A O 1
ATOM 826 N N . ARG A 1 101 ? 1.014 10.373 -6.014 1.00 87.62 101 ARG A N 1
ATOM 827 C CA . ARG A 1 101 ? 0.436 11.673 -6.372 1.00 87.62 101 ARG A CA 1
ATOM 828 C C . ARG A 1 101 ? -1.092 11.652 -6.358 1.00 87.62 101 ARG A C 1
ATOM 830 O O . ARG A 1 101 ? -1.692 12.616 -5.901 1.00 87.62 101 ARG A O 1
ATOM 837 N N . TYR A 1 102 ? -1.695 10.567 -6.836 1.00 86.38 102 TYR A N 1
ATOM 838 C CA . TYR A 1 102 ? -3.152 10.407 -6.897 1.00 86.38 102 TYR A CA 1
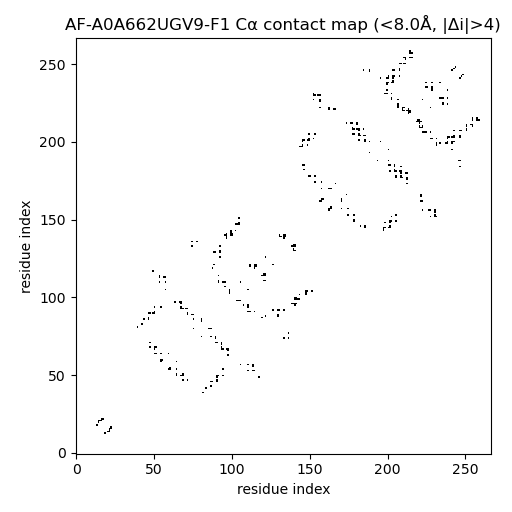ATOM 839 C C . TYR A 1 102 ? -3.749 9.689 -5.677 1.00 86.38 102 TYR A C 1
ATOM 841 O O . TYR A 1 102 ? -4.960 9.522 -5.604 1.00 86.38 102 TYR A O 1
ATOM 849 N N . GLY A 1 103 ? -2.926 9.276 -4.706 1.00 80.44 103 GLY A N 1
ATOM 850 C CA . GLY A 1 103 ? -3.412 8.684 -3.455 1.00 80.44 103 GLY A CA 1
ATOM 851 C C . GLY A 1 103 ? -3.987 7.270 -3.594 1.00 80.44 103 GLY A C 1
ATOM 852 O O . GLY A 1 103 ? -4.816 6.865 -2.784 1.00 80.44 103 GLY A O 1
ATOM 853 N N . PHE A 1 104 ? -3.559 6.491 -4.593 1.00 84.00 104 PHE A N 1
ATOM 854 C CA . PHE A 1 104 ? -4.033 5.113 -4.741 1.00 84.00 104 PHE A CA 1
ATOM 855 C C . PHE A 1 104 ? -3.483 4.212 -3.612 1.00 84.00 104 PHE A C 1
ATOM 857 O O . PHE A 1 104 ? -2.289 4.296 -3.280 1.00 84.00 104 PHE A O 1
ATOM 864 N N . PRO A 1 105 ? -4.292 3.293 -3.042 1.00 76.44 105 PRO A N 1
ATOM 865 C CA . PRO A 1 105 ? -3.934 2.476 -1.873 1.00 76.44 105 PRO A CA 1
ATOM 866 C C . PRO A 1 105 ? -3.027 1.261 -2.191 1.00 76.44 105 PRO A C 1
ATOM 868 O O . PRO A 1 105 ? -3.156 0.202 -1.579 1.00 76.44 105 PRO A O 1
ATOM 871 N N . VAL A 1 106 ? -2.073 1.405 -3.120 1.00 83.75 106 VAL A N 1
ATOM 872 C CA . VAL A 1 106 ? -1.206 0.321 -3.640 1.00 83.75 106 VAL A CA 1
ATOM 873 C C . VAL A 1 106 ? 0.201 0.317 -3.018 1.00 83.75 106 VAL A C 1
ATOM 875 O O . VAL A 1 106 ? 1.027 1.178 -3.311 1.00 83.75 106 VAL A O 1
ATOM 878 N N . SER A 1 107 ? 0.495 -0.581 -2.087 1.00 82.69 107 SER A N 1
ATOM 879 C CA . SER A 1 107 ? 1.791 -0.686 -1.392 1.00 82.69 107 SER A CA 1
ATOM 880 C C . SER A 1 107 ? 3.001 -0.834 -2.323 1.00 82.69 107 SER A C 1
ATOM 882 O O . SER A 1 107 ? 2.897 -1.264 -3.466 1.00 82.69 107 SER A O 1
ATOM 884 N N . ILE A 1 108 ? 4.178 -0.458 -1.812 1.00 87.69 108 ILE A N 1
ATOM 885 C CA . ILE A 1 108 ? 5.450 -0.624 -2.534 1.00 87.69 108 ILE A CA 1
ATOM 886 C C . ILE A 1 108 ? 5.685 -2.106 -2.846 1.00 87.69 108 ILE A C 1
ATOM 888 O O . ILE A 1 108 ? 6.126 -2.429 -3.945 1.00 87.69 108 ILE A O 1
ATOM 892 N N . ASP A 1 109 ? 5.359 -2.992 -1.900 1.00 86.31 109 ASP A N 1
ATOM 893 C CA . ASP A 1 109 ? 5.471 -4.437 -2.086 1.00 86.31 109 ASP A CA 1
ATOM 894 C C . ASP A 1 109 ? 4.519 -4.962 -3.165 1.00 86.31 109 ASP A C 1
ATOM 896 O O . ASP A 1 109 ? 4.937 -5.816 -3.933 1.00 86.31 109 ASP A O 1
ATOM 900 N N . GLU A 1 110 ? 3.302 -4.422 -3.291 1.00 88.31 110 GLU A N 1
ATOM 901 C CA . GLU A 1 110 ? 2.379 -4.787 -4.382 1.00 88.31 110 GLU A CA 1
ATOM 902 C C . GLU A 1 110 ? 2.892 -4.341 -5.747 1.00 88.31 110 GLU A C 1
ATOM 904 O O . GLU A 1 110 ? 2.865 -5.121 -6.694 1.00 88.31 110 GLU A O 1
ATOM 909 N N . ILE A 1 111 ? 3.404 -3.109 -5.854 1.00 92.69 111 ILE A N 1
ATOM 910 C CA . ILE A 1 111 ? 4.017 -2.642 -7.104 1.00 92.69 111 ILE A CA 1
ATOM 911 C C . ILE A 1 111 ? 5.196 -3.550 -7.443 1.00 92.69 111 ILE A C 1
ATOM 913 O O . ILE A 1 111 ? 5.300 -4.023 -8.567 1.00 92.69 111 ILE A O 1
ATOM 917 N N . ARG A 1 112 ? 6.077 -3.826 -6.475 1.00 93.19 112 ARG A N 1
ATOM 918 C CA . ARG A 1 112 ? 7.227 -4.704 -6.694 1.00 93.19 112 ARG A CA 1
ATOM 919 C C . ARG A 1 112 ? 6.791 -6.115 -7.098 1.00 93.19 112 ARG A C 1
ATOM 921 O O . ARG A 1 112 ? 7.377 -6.639 -8.034 1.00 93.19 112 ARG A O 1
ATOM 928 N N . GLY A 1 113 ? 5.777 -6.680 -6.446 1.00 92.62 113 GLY A N 1
ATOM 929 C CA . GLY A 1 113 ? 5.205 -7.981 -6.796 1.00 92.62 113 GLY A CA 1
ATOM 930 C C . GLY A 1 113 ? 4.737 -8.016 -8.249 1.00 92.62 113 GLY A C 1
ATOM 931 O O . GLY A 1 113 ? 5.160 -8.884 -8.997 1.00 92.62 113 GLY A O 1
ATOM 932 N N . ALA A 1 114 ? 4.020 -6.984 -8.705 1.00 93.19 114 ALA A N 1
ATOM 933 C CA . ALA A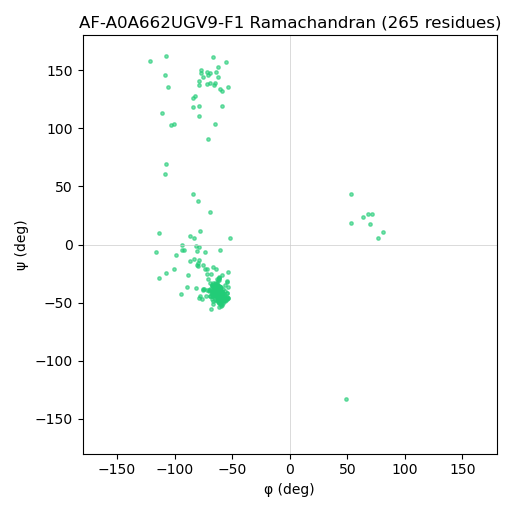 1 114 ? 3.592 -6.884 -10.102 1.00 93.19 114 ALA A CA 1
ATOM 934 C C . ALA A 1 114 ? 4.764 -6.788 -11.105 1.00 93.19 114 ALA A C 1
ATOM 936 O O . ALA A 1 114 ? 4.642 -7.223 -12.248 1.00 93.19 114 ALA A O 1
ATOM 937 N N . PHE A 1 115 ? 5.911 -6.223 -10.709 1.00 93.75 115 PHE A N 1
ATOM 938 C CA . PHE A 1 115 ? 7.132 -6.275 -11.527 1.00 93.75 115 PHE A CA 1
ATOM 939 C C . PHE A 1 115 ? 7.798 -7.659 -11.483 1.00 93.75 115 PHE A C 1
ATOM 941 O O . PHE A 1 115 ? 8.301 -8.120 -12.509 1.00 93.75 115 PHE A O 1
ATOM 948 N N . GLU A 1 116 ? 7.794 -8.323 -10.326 1.00 93.44 116 GLU A N 1
ATOM 949 C CA . GLU A 1 116 ? 8.335 -9.675 -10.146 1.00 93.44 116 GLU A CA 1
ATOM 950 C C . GLU A 1 116 ? 7.543 -10.715 -10.953 1.00 93.44 116 GLU A C 1
ATOM 952 O O . GLU A 1 116 ? 8.163 -11.564 -11.589 1.00 93.44 116 GLU A O 1
ATOM 957 N N . ASP A 1 117 ? 6.218 -10.572 -11.046 1.00 92.56 117 ASP A N 1
ATOM 958 C CA . ASP A 1 117 ? 5.335 -11.396 -11.887 1.00 92.56 117 ASP A CA 1
ATOM 959 C C . ASP A 1 117 ? 5.673 -11.289 -13.386 1.00 92.56 117 ASP A C 1
ATOM 961 O O . ASP A 1 117 ? 5.499 -12.235 -14.152 1.00 92.56 117 ASP A O 1
ATOM 965 N N . LEU A 1 118 ? 6.212 -10.143 -13.818 1.00 90.56 118 LEU A N 1
ATOM 966 C CA . LEU A 1 118 ? 6.724 -9.928 -15.177 1.00 90.56 118 LEU A CA 1
ATOM 967 C C . LEU A 1 118 ? 8.192 -10.372 -15.342 1.00 90.56 118 LEU A C 1
ATOM 969 O O . LEU A 1 118 ? 8.807 -10.097 -16.374 1.00 90.56 118 LEU A O 1
ATOM 973 N N . GLY A 1 119 ? 8.773 -11.022 -14.329 1.00 89.19 119 GLY A N 1
ATOM 974 C CA . GLY A 1 119 ? 10.158 -11.499 -14.309 1.00 89.19 119 GLY A CA 1
ATOM 975 C C . GLY A 1 119 ? 11.200 -10.427 -13.966 1.00 89.19 119 GLY A C 1
ATOM 976 O O . GLY A 1 119 ? 12.401 -10.662 -14.111 1.00 89.19 119 GLY A O 1
ATOM 977 N N . ILE A 1 120 ? 10.784 -9.238 -13.514 1.00 90.81 120 ILE A N 1
ATOM 978 C CA . ILE A 1 120 ? 11.681 -8.115 -13.217 1.00 90.81 120 ILE A CA 1
ATOM 979 C C . ILE A 1 120 ? 11.871 -7.993 -11.706 1.00 90.81 120 ILE A C 1
ATOM 981 O O . ILE A 1 120 ? 11.045 -7.435 -10.987 1.00 90.81 120 ILE A O 1
ATOM 985 N N . ARG A 1 121 ? 13.021 -8.453 -11.211 1.00 87.31 121 ARG A N 1
ATOM 986 C CA . ARG A 1 121 ? 13.341 -8.384 -9.781 1.00 87.31 121 ARG A CA 1
ATOM 987 C C . ARG A 1 121 ? 13.933 -7.029 -9.392 1.00 87.31 121 ARG A C 1
ATOM 989 O O . ARG A 1 121 ? 15.022 -6.661 -9.841 1.00 87.31 121 ARG A O 1
ATOM 996 N N . ILE A 1 122 ? 13.252 -6.310 -8.499 1.00 87.44 122 ILE A N 1
ATOM 997 C CA . ILE A 1 122 ? 13.709 -5.018 -7.965 1.00 87.44 122 ILE A CA 1
ATOM 998 C C . ILE A 1 122 ? 14.073 -5.187 -6.484 1.00 87.44 122 ILE A C 1
ATOM 1000 O O . ILE A 1 122 ? 13.194 -5.434 -5.656 1.00 87.44 122 ILE A O 1
ATOM 1004 N N . PRO A 1 123 ? 15.356 -5.057 -6.103 1.00 86.50 123 PRO A N 1
ATOM 1005 C CA . PRO A 1 123 ? 15.751 -5.246 -4.714 1.00 86.50 123 PRO A CA 1
ATOM 1006 C C 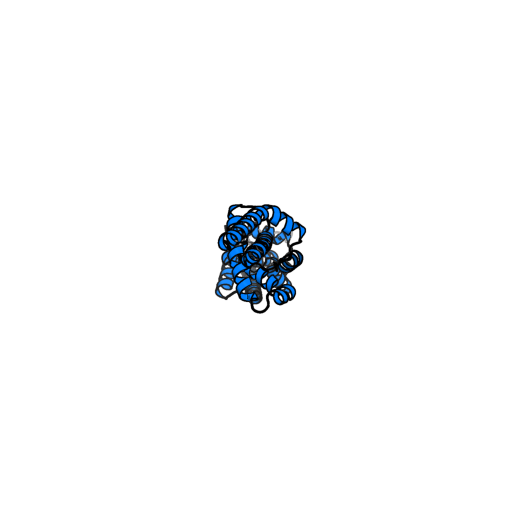. PRO A 1 123 ? 15.259 -4.091 -3.826 1.00 86.50 123 PRO A C 1
ATOM 1008 O O . PRO A 1 123 ? 15.249 -2.935 -4.247 1.00 86.50 123 PRO A O 1
ATOM 1011 N N . ARG A 1 124 ? 14.896 -4.389 -2.566 1.00 84.94 124 ARG A N 1
ATOM 1012 C CA . ARG A 1 124 ? 14.305 -3.413 -1.620 1.00 84.94 124 ARG A CA 1
ATOM 1013 C C . ARG A 1 124 ? 15.143 -2.152 -1.441 1.00 84.94 124 ARG A C 1
ATOM 1015 O O . ARG A 1 124 ? 14.609 -1.053 -1.509 1.00 84.94 124 ARG A O 1
ATOM 1022 N N . TRP A 1 125 ? 16.453 -2.306 -1.260 1.00 84.00 125 TRP A N 1
ATOM 1023 C CA . TRP A 1 125 ? 17.373 -1.182 -1.058 1.00 84.00 125 TRP A CA 1
ATOM 1024 C C . TRP A 1 125 ? 17.360 -0.188 -2.228 1.00 84.00 125 TRP A C 1
ATOM 1026 O O . TRP A 1 125 ? 17.601 1.002 -2.048 1.00 84.00 125 TRP A O 1
ATOM 1036 N N . ARG A 1 126 ? 17.015 -0.654 -3.432 1.00 86.69 126 ARG A N 1
ATOM 1037 C CA . ARG A 1 126 ? 16.974 0.179 -4.631 1.00 86.69 126 ARG A CA 1
ATOM 1038 C C . ARG A 1 126 ? 15.716 1.031 -4.732 1.00 86.69 126 ARG A C 1
ATOM 1040 O O . ARG A 1 126 ? 15.734 2.039 -5.428 1.00 86.69 126 ARG A O 1
ATOM 1047 N N . VAL A 1 127 ? 14.659 0.690 -3.998 1.00 86.69 127 VAL A N 1
ATOM 1048 C CA . VAL A 1 127 ? 13.467 1.540 -3.881 1.00 86.69 127 VAL A CA 1
ATOM 1049 C C . VAL A 1 127 ? 13.845 2.909 -3.314 1.00 86.69 127 VAL A C 1
ATOM 1051 O O . VAL A 1 127 ? 13.410 3.924 -3.847 1.00 86.69 127 VAL A O 1
ATOM 1054 N N . LEU A 1 128 ? 14.699 2.943 -2.286 1.00 85.25 128 LEU A N 1
ATOM 1055 C CA . LEU A 1 128 ? 15.172 4.191 -1.680 1.00 85.25 128 LEU A CA 1
ATOM 1056 C C . LEU A 1 128 ? 15.981 5.028 -2.672 1.00 85.25 128 LEU A C 1
ATOM 1058 O O . LEU A 1 128 ? 15.739 6.223 -2.795 1.00 85.25 128 LEU A O 1
ATOM 1062 N N . TRP A 1 129 ? 16.872 4.386 -3.433 1.00 88.62 129 TRP A N 1
ATOM 1063 C CA . TRP A 1 129 ? 17.634 5.055 -4.488 1.00 88.62 129 TRP A CA 1
ATOM 1064 C C . TRP A 1 129 ? 16.721 5.675 -5.554 1.00 88.62 129 TRP A C 1
ATOM 1066 O O . TRP A 1 129 ? 16.919 6.820 -5.941 1.00 88.62 129 TRP A O 1
ATOM 1076 N N . VAL A 1 130 ? 15.679 4.958 -5.992 1.00 88.06 130 VAL A N 1
ATOM 1077 C CA . VAL A 1 130 ? 14.702 5.491 -6.957 1.00 88.06 130 VAL A CA 1
ATOM 1078 C C . VAL A 1 130 ? 13.948 6.692 -6.382 1.00 88.06 130 VAL A C 1
ATOM 1080 O O . VAL A 1 130 ? 13.731 7.668 -7.093 1.00 88.06 130 VAL A O 1
ATOM 1083 N N . ILE A 1 131 ? 13.552 6.641 -5.108 1.00 87.06 131 ILE A N 1
ATOM 1084 C CA . ILE A 1 131 ? 12.862 7.756 -4.444 1.00 87.06 131 ILE A CA 1
ATOM 1085 C C . ILE A 1 131 ? 13.757 9.000 -4.388 1.00 87.06 131 ILE A C 1
ATOM 1087 O O . ILE A 1 131 ? 13.297 10.092 -4.724 1.00 87.06 131 ILE A O 1
ATOM 1091 N N . ASP A 1 132 ? 15.019 8.825 -3.999 1.00 86.38 132 ASP A N 1
ATOM 1092 C CA . ASP A 1 132 ? 16.017 9.895 -3.933 1.00 86.38 132 ASP A CA 1
ATOM 1093 C C . ASP A 1 132 ? 16.281 10.509 -5.317 1.00 86.38 132 ASP A C 1
ATOM 1095 O O . ASP A 1 132 ? 16.198 11.724 -5.498 1.00 86.38 132 ASP A O 1
ATOM 1099 N N . GLU A 1 133 ? 16.474 9.668 -6.333 1.00 86.38 133 GLU A N 1
ATOM 1100 C CA . GLU A 1 133 ? 16.739 10.102 -7.705 1.00 86.38 133 GLU A CA 1
ATOM 1101 C C . GLU A 1 133 ? 15.568 10.894 -8.305 1.00 86.38 133 GLU A C 1
ATOM 1103 O O . GLU A 1 133 ? 15.751 11.957 -8.900 1.00 86.38 133 GLU A O 1
ATOM 1108 N N . PHE A 1 134 ? 14.332 10.440 -8.088 1.00 87.19 134 PHE A N 1
ATOM 1109 C CA . PHE A 1 134 ? 13.144 11.205 -8.474 1.00 87.19 134 PHE A CA 1
ATOM 1110 C C . PHE A 1 134 ? 13.051 12.538 -7.719 1.00 87.19 134 PHE A C 1
ATOM 1112 O O . PHE A 1 134 ? 12.632 13.545 -8.296 1.00 87.19 134 PHE A O 1
ATOM 1119 N N . GLY A 1 135 ? 13.481 12.564 -6.454 1.00 84.81 135 GLY A N 1
ATOM 1120 C CA . GLY A 1 135 ? 13.625 13.781 -5.661 1.00 84.81 135 GLY A CA 1
ATOM 1121 C C . GLY A 1 135 ? 14.599 14.784 -6.283 1.00 84.81 135 GLY A C 1
ATOM 1122 O O . GLY A 1 135 ? 14.237 15.956 -6.416 1.00 84.81 135 GLY A O 1
ATOM 1123 N N . ARG A 1 136 ? 15.780 14.329 -6.730 1.00 85.50 136 ARG A N 1
ATOM 1124 C CA . ARG A 1 136 ? 16.775 15.163 -7.438 1.00 85.50 136 ARG A CA 1
ATOM 1125 C C . ARG A 1 136 ? 16.232 15.748 -8.737 1.00 85.50 136 ARG A C 1
ATOM 1127 O O . ARG A 1 136 ? 16.498 16.901 -9.052 1.00 85.50 136 ARG A O 1
ATOM 1134 N N . LEU A 1 137 ? 15.413 14.984 -9.456 1.00 84.62 137 LEU A N 1
ATOM 1135 C CA . LEU A 1 137 ? 14.772 15.403 -10.708 1.00 84.62 137 LEU A CA 1
ATOM 1136 C C . LEU A 1 137 ? 13.549 16.322 -10.504 1.00 84.62 137 LEU A C 1
ATOM 1138 O O . LEU A 1 137 ? 12.772 16.539 -11.436 1.00 84.62 137 LEU A O 1
ATOM 1142 N N . GLY A 1 138 ? 13.329 16.832 -9.287 1.00 79.69 138 GLY A N 1
ATOM 1143 C CA . GLY A 1 138 ? 12.219 17.732 -8.956 1.00 79.69 138 GLY A CA 1
ATOM 1144 C C . GLY A 1 138 ? 10.859 17.038 -8.808 1.00 79.69 138 GLY A C 1
ATOM 1145 O O . GLY A 1 138 ? 9.843 17.700 -8.600 1.00 79.69 138 GLY A O 1
ATOM 1146 N N . ARG A 1 139 ? 10.805 15.701 -8.874 1.00 81.94 139 ARG A N 1
ATOM 1147 C CA . ARG A 1 139 ? 9.585 14.895 -8.709 1.00 81.94 139 ARG A CA 1
ATOM 1148 C C . ARG A 1 139 ? 9.599 14.166 -7.374 1.00 81.94 139 ARG A C 1
ATOM 1150 O O . ARG A 1 139 ? 9.682 12.942 -7.315 1.00 81.94 139 ARG A O 1
ATOM 1157 N N . ARG A 1 140 ? 9.477 14.923 -6.284 1.00 77.88 140 ARG A N 1
ATOM 1158 C CA . ARG A 1 140 ? 9.451 14.352 -4.930 1.00 77.88 140 ARG A CA 1
ATOM 1159 C C . ARG A 1 140 ? 8.299 13.353 -4.786 1.00 77.88 140 ARG A C 1
ATOM 1161 O O . ARG A 1 140 ? 7.130 13.706 -4.942 1.00 77.88 140 ARG A O 1
ATOM 1168 N N . ILE A 1 141 ? 8.640 12.103 -4.484 1.00 78.94 141 ILE A N 1
ATOM 1169 C CA . ILE A 1 141 ? 7.668 11.068 -4.134 1.00 78.94 141 ILE A CA 1
ATOM 1170 C C . ILE A 1 141 ? 7.279 11.300 -2.673 1.00 78.94 141 ILE A C 1
ATOM 1172 O O . ILE A 1 141 ? 8.094 11.123 -1.770 1.00 78.94 141 ILE A O 1
ATOM 1176 N N . GLY A 1 142 ? 6.040 11.735 -2.443 1.00 69.69 142 GLY A N 1
ATOM 1177 C CA . GLY A 1 142 ? 5.537 12.000 -1.098 1.00 69.69 142 GLY A CA 1
ATOM 1178 C C . GLY A 1 142 ? 5.475 10.742 -0.228 1.00 69.69 142 GLY A C 1
ATOM 1179 O O . GLY A 1 142 ? 5.201 9.630 -0.707 1.00 69.69 142 GLY A O 1
ATOM 1180 N N . SER A 1 143 ? 5.675 10.927 1.080 1.00 71.38 143 SER A N 1
ATOM 1181 C CA . SER A 1 143 ? 5.315 9.895 2.052 1.00 71.38 143 SER A CA 1
ATOM 1182 C C . SER A 1 143 ? 3.809 9.640 2.002 1.00 71.38 143 SER A C 1
ATOM 1184 O O . SER A 1 143 ? 3.020 10.500 1.605 1.00 71.38 143 SER A O 1
ATOM 1186 N N . ARG A 1 144 ? 3.404 8.426 2.367 1.00 76.50 144 ARG A N 1
ATOM 1187 C CA . ARG A 1 144 ? 1.992 8.056 2.338 1.00 76.50 144 ARG A CA 1
ATOM 1188 C C . ARG A 1 144 ? 1.238 8.675 3.490 1.00 76.50 144 ARG A C 1
ATOM 1190 O O . ARG A 1 144 ? 1.758 8.726 4.602 1.00 76.50 144 ARG A O 1
ATOM 1197 N N . ARG A 1 145 ? -0.010 9.063 3.241 1.00 79.88 145 ARG A N 1
ATOM 1198 C CA . ARG A 1 145 ? -0.880 9.515 4.318 1.00 79.88 145 ARG A CA 1
ATOM 1199 C C . ARG A 1 145 ? -1.420 8.285 5.060 1.00 79.88 145 ARG A C 1
ATOM 1201 O O . ARG A 1 145 ? -1.805 7.309 4.416 1.00 79.88 145 ARG A O 1
ATOM 1208 N N . PRO A 1 146 ? -1.466 8.297 6.404 1.00 83.19 146 PRO A N 1
ATOM 1209 C CA . PRO A 1 146 ? -2.094 7.226 7.179 1.00 83.19 146 PRO A CA 1
ATOM 1210 C C . PRO A 1 146 ? -3.552 6.960 6.768 1.00 83.19 146 PRO A C 1
ATOM 1212 O O . PRO A 1 146 ? -4.005 5.817 6.816 1.00 83.19 146 PRO A O 1
ATOM 1215 N N . SER A 1 147 ? -4.265 7.999 6.316 1.00 84.81 147 SER A N 1
ATOM 1216 C CA . SER A 1 147 ? -5.650 7.934 5.829 1.00 84.81 147 SER A CA 1
ATOM 1217 C C . SER A 1 147 ? -5.850 6.934 4.693 1.00 84.81 147 SER A C 1
ATOM 1219 O O . SER A 1 147 ? -6.879 6.266 4.644 1.00 84.81 147 SER A O 1
ATOM 1221 N N . ASP A 1 148 ? -4.858 6.784 3.815 1.00 84.44 148 ASP A N 1
ATOM 1222 C CA . ASP A 1 148 ? -4.975 5.973 2.598 1.00 84.44 148 ASP A CA 1
ATOM 1223 C C . ASP A 1 148 ? -5.091 4.476 2.930 1.00 84.44 148 ASP A C 1
ATOM 1225 O O . ASP A 1 148 ? -5.661 3.693 2.171 1.00 84.44 148 ASP A O 1
ATOM 1229 N N . TYR A 1 149 ? -4.574 4.064 4.092 1.00 86.38 149 TYR A N 1
ATOM 1230 C CA . TYR A 1 149 ? -4.626 2.680 4.564 1.00 86.38 149 TYR A CA 1
ATOM 1231 C C . TYR A 1 149 ? -5.905 2.339 5.327 1.00 86.38 149 TYR A C 1
ATOM 1233 O O . TYR A 1 149 ? -6.189 1.159 5.535 1.00 86.38 149 TYR A O 1
ATOM 1241 N N . LEU A 1 150 ? -6.674 3.349 5.738 1.00 90.38 150 LEU A N 1
ATOM 1242 C CA . LEU A 1 150 ? -7.755 3.187 6.703 1.00 90.38 150 LEU A CA 1
ATOM 1243 C C . LEU A 1 150 ? -8.827 2.236 6.191 1.00 90.38 150 LEU A C 1
ATOM 1245 O O . LEU A 1 150 ? -9.111 1.230 6.832 1.00 90.38 150 LEU A O 1
ATOM 1249 N N . ASN A 1 151 ? -9.363 2.503 5.001 1.00 89.44 151 ASN A N 1
ATOM 1250 C CA . ASN A 1 151 ? -10.418 1.679 4.419 1.00 89.44 151 ASN A CA 1
ATOM 1251 C C . ASN A 1 151 ? -9.981 0.231 4.198 1.00 89.44 151 ASN A C 1
ATOM 1253 O O . ASN A 1 151 ? -10.779 -0.681 4.415 1.00 89.44 151 ASN A O 1
ATOM 1257 N N . ARG A 1 152 ? -8.721 0.022 3.806 1.00 88.75 152 ARG A N 1
ATOM 1258 C CA . ARG A 1 152 ? -8.168 -1.308 3.547 1.00 88.75 152 ARG A CA 1
ATOM 1259 C C . ARG A 1 152 ? -8.036 -2.118 4.832 1.00 88.75 152 ARG A C 1
ATOM 1261 O O . ARG A 1 152 ? -8.629 -3.187 4.928 1.00 88.75 152 ARG A O 1
ATOM 1268 N N . ILE A 1 153 ? -7.329 -1.584 5.830 1.00 90.88 153 ILE A N 1
ATOM 1269 C CA . ILE A 1 153 ? -7.128 -2.276 7.112 1.00 90.88 153 ILE A CA 1
ATOM 1270 C C . ILE A 1 153 ? -8.480 -2.490 7.796 1.00 90.88 153 ILE A C 1
ATOM 1272 O O . ILE A 1 153 ? -8.753 -3.573 8.301 1.00 90.88 153 ILE A O 1
ATOM 1276 N N . LEU A 1 154 ? -9.363 -1.488 7.768 1.00 92.31 154 LEU A N 1
ATOM 1277 C CA . LEU A 1 154 ? -10.705 -1.601 8.328 1.00 92.31 154 LEU A CA 1
ATOM 1278 C C . LEU A 1 154 ? -11.504 -2.708 7.629 1.00 92.31 154 LEU A C 1
ATOM 1280 O O . LEU A 1 154 ? -12.134 -3.525 8.291 1.00 92.31 154 LEU A O 1
ATOM 1284 N N . HIS A 1 155 ? -11.467 -2.779 6.299 1.00 90.75 155 HIS A N 1
ATOM 1285 C CA . HIS A 1 155 ? -12.145 -3.848 5.575 1.00 90.75 155 HIS A CA 1
ATOM 1286 C C . HIS A 1 155 ? -11.610 -5.232 5.965 1.00 90.75 155 HIS A C 1
ATOM 1288 O O . HIS A 1 155 ? -12.406 -6.119 6.256 1.00 90.75 155 HIS A O 1
ATOM 1294 N N . GLU A 1 156 ? -10.291 -5.404 6.048 1.00 90.25 156 GLU A N 1
ATOM 1295 C CA . GLU A 1 156 ? -9.669 -6.669 6.459 1.00 90.25 156 GLU A CA 1
ATOM 1296 C C . GLU A 1 156 ? -10.021 -7.053 7.909 1.00 90.25 156 GLU A C 1
ATOM 1298 O O . GLU A 1 156 ? -10.356 -8.206 8.189 1.00 90.25 156 GLU A O 1
ATOM 1303 N N . VAL A 1 157 ? -10.036 -6.078 8.824 1.00 90.56 157 VAL A N 1
ATOM 1304 C CA . VAL A 1 157 ? -10.443 -6.252 10.228 1.00 90.56 157 VAL A CA 1
ATOM 1305 C C . VAL A 1 157 ? -11.884 -6.763 10.323 1.00 90.56 157 VAL A C 1
ATOM 1307 O O . VAL A 1 157 ? -12.148 -7.777 10.976 1.00 90.56 157 VAL A O 1
ATOM 1310 N N . PHE A 1 158 ? -12.816 -6.085 9.651 1.00 89.00 158 PHE A N 1
ATOM 1311 C CA . PHE A 1 158 ? -14.249 -6.384 9.735 1.00 89.00 158 PHE A CA 1
ATOM 1312 C C . PHE A 1 158 ? -14.685 -7.565 8.862 1.00 89.00 158 PHE A C 1
ATOM 1314 O O . PHE A 1 158 ? -15.734 -8.146 9.121 1.00 89.00 158 PHE A O 1
ATOM 1321 N N . ARG A 1 159 ? -13.873 -7.971 7.878 1.00 89.00 159 ARG A N 1
ATOM 1322 C CA . ARG A 1 159 ? -14.069 -9.211 7.113 1.00 89.00 159 ARG A CA 1
ATOM 1323 C C . ARG A 1 159 ? -13.754 -10.462 7.937 1.00 89.00 159 ARG A C 1
ATOM 1325 O O . ARG A 1 159 ? -14.203 -11.551 7.592 1.00 89.00 159 ARG A O 1
ATOM 1332 N N . SER A 1 160 ? -12.974 -10.339 9.012 1.00 87.06 160 SER A N 1
ATOM 1333 C CA . SER A 1 160 ? -12.598 -11.494 9.827 1.00 87.06 160 SER A CA 1
ATOM 1334 C C . SER A 1 160 ? -13.820 -12.133 10.520 1.00 87.06 160 SER A C 1
ATOM 1336 O O . SER A 1 160 ? -14.657 -11.417 11.077 1.00 87.06 160 SER A O 1
ATOM 1338 N N . PRO A 1 161 ? -13.916 -13.478 10.581 1.00 81.62 161 PRO A N 1
ATOM 1339 C CA . PRO A 1 161 ? -15.081 -14.165 11.156 1.00 81.62 161 PRO A CA 1
ATOM 1340 C C . PRO A 1 161 ? -15.300 -13.825 12.639 1.00 81.62 161 PRO A C 1
ATOM 1342 O O . PRO A 1 161 ? -16.430 -13.789 13.117 1.00 81.62 161 PRO A O 1
ATOM 1345 N N . ARG A 1 162 ? -14.224 -13.484 13.363 1.00 80.12 162 ARG A N 1
ATOM 1346 C CA . ARG A 1 162 ? -14.285 -13.020 14.759 1.00 80.12 162 ARG A CA 1
ATOM 1347 C C . ARG A 1 162 ? -15.007 -11.680 14.915 1.00 80.12 162 ARG A C 1
ATOM 1349 O O . ARG A 1 162 ? -15.629 -11.458 15.951 1.00 80.12 162 ARG A O 1
ATOM 1356 N N . ALA A 1 163 ? -14.888 -10.785 13.934 1.00 79.38 163 ALA A N 1
ATOM 1357 C CA . ALA A 1 163 ? -15.587 -9.506 13.943 1.00 79.38 163 ALA A CA 1
ATOM 1358 C C . ALA A 1 163 ? -17.057 -9.683 13.545 1.00 79.38 163 ALA A C 1
ATOM 1360 O O . ALA A 1 163 ? -17.937 -9.166 14.230 1.00 79.38 163 ALA A O 1
ATOM 1361 N N . VAL A 1 164 ? -17.316 -10.479 12.501 1.00 80.94 164 VAL A N 1
ATOM 1362 C CA . VAL A 1 164 ? -18.672 -10.771 12.009 1.00 80.94 164 VAL A CA 1
ATOM 1363 C C . VAL A 1 164 ? -19.525 -11.429 13.097 1.00 80.94 164 VAL A C 1
ATOM 1365 O O . VAL A 1 164 ? -20.608 -10.936 13.399 1.00 80.94 164 VAL A O 1
ATOM 1368 N N . GLY A 1 165 ? -19.004 -12.457 13.778 1.00 78.69 165 GLY A N 1
ATOM 1369 C CA . GLY A 1 165 ? -19.746 -13.163 14.830 1.00 78.69 165 GLY A CA 1
ATOM 1370 C C . GLY A 1 165 ? -20.094 -12.312 16.058 1.00 78.69 165 GLY A C 1
ATOM 1371 O O . GLY A 1 165 ? -21.025 -12.642 16.782 1.00 78.69 165 GLY A O 1
ATOM 1372 N N . ARG A 1 166 ? -19.379 -11.206 16.308 1.00 79.12 166 ARG A N 1
ATOM 1373 C CA . ARG A 1 166 ? -19.664 -10.300 17.438 1.00 79.12 166 ARG A CA 1
ATOM 1374 C C . ARG A 1 166 ? -20.676 -9.209 17.109 1.00 79.12 166 ARG A C 1
ATOM 1376 O O . ARG A 1 166 ? -21.287 -8.668 18.023 1.00 79.12 166 ARG A O 1
ATOM 1383 N N . LEU A 1 167 ? -20.785 -8.834 15.837 1.00 81.12 167 LEU A N 1
ATOM 1384 C CA . LEU A 1 167 ? -21.558 -7.670 15.403 1.00 81.12 167 LEU A CA 1
ATOM 1385 C C . LEU A 1 167 ? -22.859 -8.039 14.689 1.00 81.12 167 LEU A C 1
ATOM 1387 O O . LEU A 1 167 ? -23.774 -7.214 14.687 1.00 81.12 167 LEU A O 1
ATOM 1391 N N . GLY A 1 168 ? -22.943 -9.237 14.097 1.00 81.94 168 GLY A N 1
ATOM 1392 C CA . GLY A 1 168 ? -24.098 -9.669 13.308 1.00 81.94 168 GLY A CA 1
ATOM 1393 C C . GLY A 1 168 ? -24.500 -8.610 12.277 1.00 81.94 168 GLY A C 1
ATOM 1394 O O . GLY A 1 168 ? -23.644 -8.000 11.629 1.00 81.94 168 GLY A O 1
ATOM 1395 N N . ASP A 1 169 ? -25.794 -8.307 12.210 1.00 80.31 169 ASP A N 1
ATOM 1396 C CA . ASP A 1 169 ? -26.369 -7.346 11.258 1.00 80.31 169 ASP A CA 1
ATOM 1397 C C . ASP A 1 169 ? -25.934 -5.890 11.505 1.00 80.31 169 ASP A C 1
ATOM 1399 O O . ASP A 1 169 ? -25.967 -5.047 10.607 1.00 80.31 169 ASP A O 1
ATOM 1403 N N . ARG A 1 170 ? -25.445 -5.567 12.712 1.00 83.06 170 ARG A N 1
ATOM 1404 C CA . ARG A 1 170 ? -24.988 -4.209 13.068 1.00 83.06 170 ARG A CA 1
ATOM 1405 C C . ARG A 1 170 ? -23.566 -3.907 12.587 1.00 83.06 170 ARG A C 1
ATOM 1407 O O . ARG A 1 170 ? -23.075 -2.793 12.795 1.00 83.06 170 ARG A O 1
ATOM 1414 N N . ALA A 1 171 ? -22.894 -4.861 11.939 1.00 84.06 171 ALA A N 1
ATOM 1415 C CA . ALA A 1 171 ? -21.501 -4.733 11.516 1.00 84.06 171 ALA A CA 1
ATOM 1416 C C . ALA A 1 171 ? -21.256 -3.537 10.586 1.00 84.06 171 ALA A C 1
ATOM 1418 O O . ALA A 1 171 ? -20.238 -2.854 10.721 1.00 84.06 171 ALA A O 1
ATOM 1419 N N . VAL A 1 172 ? -22.191 -3.246 9.677 1.00 86.06 172 VAL A N 1
ATOM 1420 C CA . VAL A 1 172 ? -22.051 -2.151 8.703 1.00 86.06 172 VAL A CA 1
ATOM 1421 C C . VAL A 1 172 ? -22.067 -0.790 9.401 1.00 86.06 172 VAL A C 1
ATOM 1423 O O . VAL A 1 172 ? -21.137 0.001 9.229 1.00 86.06 172 VAL A O 1
ATOM 1426 N N . LEU A 1 173 ? -23.070 -0.544 10.248 1.00 88.50 173 LEU A N 1
ATOM 1427 C CA . LEU A 1 173 ? -23.193 0.704 11.009 1.00 88.50 173 LEU A CA 1
ATOM 1428 C C . LEU A 1 173 ? -22.028 0.883 11.987 1.00 88.50 173 LEU A C 1
ATOM 1430 O O . LEU A 1 173 ? -21.477 1.977 12.114 1.00 88.50 173 LEU A O 1
ATOM 1434 N N . TYR A 1 174 ? -21.613 -0.195 12.656 1.00 90.38 174 TYR A N 1
ATOM 1435 C CA . TYR A 1 174 ? -20.474 -0.151 13.568 1.00 90.38 174 TYR A CA 1
ATOM 1436 C C . TYR A 1 174 ? -19.179 0.204 12.830 1.00 90.38 174 TYR A C 1
ATOM 1438 O O . TYR A 1 174 ? -18.445 1.093 13.259 1.00 90.38 174 TYR A O 1
ATOM 1446 N N . ARG A 1 175 ? -18.928 -0.424 11.674 1.00 91.31 175 ARG A N 1
ATOM 1447 C CA . ARG A 1 175 ? -17.771 -0.124 10.822 1.00 91.31 175 ARG A CA 1
ATOM 1448 C C . ARG A 1 175 ? -17.743 1.346 10.403 1.00 91.31 175 ARG A C 1
ATOM 1450 O O . ARG A 1 175 ? -16.683 1.962 10.469 1.00 91.31 175 ARG A O 1
ATOM 1457 N N . GLN A 1 176 ? -18.880 1.912 9.997 1.00 91.88 176 GLN A N 1
ATOM 1458 C CA . GLN A 1 176 ? -18.974 3.328 9.622 1.00 91.88 176 GLN A CA 1
ATOM 1459 C C . GLN A 1 176 ? -18.657 4.255 10.804 1.00 91.88 176 GLN A C 1
ATOM 1461 O O . GLN A 1 176 ? -17.889 5.202 10.652 1.00 91.88 176 GLN A O 1
ATOM 1466 N N . ARG A 1 177 ? -19.168 3.954 12.005 1.00 93.19 177 ARG A N 1
ATOM 1467 C CA . ARG A 1 177 ? -18.850 4.732 13.216 1.00 93.19 177 ARG A CA 1
ATOM 1468 C C . ARG A 1 177 ? -17.365 4.665 13.568 1.00 93.19 177 ARG A C 1
ATOM 1470 O O . ARG A 1 177 ? -16.769 5.693 13.877 1.00 93.19 177 ARG A O 1
ATOM 1477 N N . VAL A 1 178 ? -16.758 3.480 13.484 1.00 93.75 178 VAL A N 1
ATOM 1478 C CA . VAL A 1 178 ? -15.313 3.307 13.710 1.00 93.75 178 VAL A CA 1
ATOM 1479 C C . VAL A 1 178 ? -14.503 4.075 12.671 1.00 93.75 178 VAL A C 1
ATOM 1481 O O . VAL A 1 178 ? -13.521 4.712 13.038 1.00 93.75 178 VAL A O 1
ATOM 1484 N N . LEU A 1 179 ? -14.920 4.071 11.403 1.00 94.19 179 LEU A N 1
ATOM 1485 C CA . LEU A 1 179 ? -14.258 4.826 10.339 1.00 94.19 179 LEU A CA 1
ATOM 1486 C C . LEU A 1 179 ? -14.208 6.329 10.651 1.00 94.19 179 LEU A C 1
ATOM 1488 O O . LEU A 1 179 ? -13.139 6.927 10.557 1.00 94.19 179 LEU A O 1
ATOM 1492 N N . LEU A 1 180 ? -15.340 6.919 11.049 1.00 94.06 180 LEU A N 1
ATOM 1493 C CA . LEU A 1 180 ? -15.432 8.349 11.366 1.00 94.06 180 LEU A CA 1
ATOM 1494 C C . LEU A 1 180 ? -14.523 8.725 12.541 1.00 94.06 180 LEU A C 1
ATOM 1496 O O . LEU A 1 180 ? -13.682 9.611 12.414 1.00 94.06 180 LEU A O 1
ATOM 1500 N N . VAL A 1 181 ? -14.612 7.985 13.650 1.00 93.94 181 VAL A N 1
ATOM 1501 C CA . VAL A 1 181 ? -13.774 8.245 14.833 1.00 93.94 181 VAL A CA 1
ATOM 1502 C C . VAL A 1 181 ? -12.290 8.012 14.528 1.00 93.94 181 VAL A C 1
ATOM 1504 O O . VAL A 1 181 ? -11.431 8.753 15.005 1.00 93.94 181 VAL A O 1
ATOM 1507 N N . ALA A 1 182 ? -11.958 7.015 13.705 1.00 94.69 182 ALA A N 1
ATOM 1508 C CA . ALA A 1 182 ? -10.579 6.763 13.302 1.00 94.69 182 ALA A CA 1
ATOM 1509 C C . ALA A 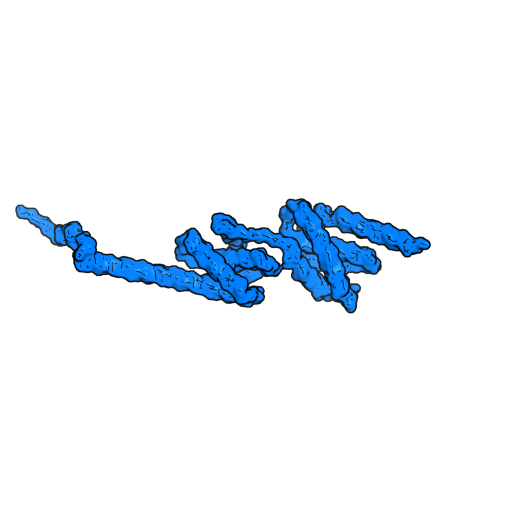1 182 ? -10.009 7.905 12.449 1.00 94.69 182 ALA A C 1
ATOM 1511 O O . ALA A 1 182 ? -8.847 8.264 12.633 1.00 94.69 182 ALA A O 1
ATOM 1512 N N . LEU A 1 183 ? -10.802 8.501 11.551 1.00 93.38 183 LEU A N 1
ATOM 1513 C CA . LEU A 1 183 ? -10.379 9.676 10.782 1.00 93.38 183 LEU A CA 1
ATOM 1514 C C . LEU A 1 183 ? -10.054 10.864 11.692 1.00 93.38 183 LEU A C 1
ATOM 1516 O O . LEU A 1 183 ? -9.042 11.530 11.474 1.00 93.38 183 LEU A O 1
ATOM 1520 N N . ASP A 1 184 ? -10.856 11.098 12.728 1.00 92.06 184 ASP A N 1
ATOM 1521 C CA . ASP A 1 184 ? -10.612 12.189 13.675 1.00 92.06 184 ASP A CA 1
ATOM 1522 C C . ASP A 1 184 ? -9.353 11.948 14.517 1.00 92.06 184 ASP A C 1
ATOM 1524 O O . ASP A 1 184 ? -8.520 12.845 14.667 1.00 92.06 184 ASP A O 1
ATOM 1528 N N . LEU A 1 185 ? -9.135 10.709 14.974 1.00 91.56 185 LEU A N 1
ATOM 1529 C CA . LEU A 1 185 ? -7.885 10.331 15.638 1.00 91.56 185 LEU A CA 1
ATOM 1530 C C . LEU A 1 185 ? -6.666 10.512 14.721 1.00 91.56 185 LEU A C 1
ATOM 1532 O O . LEU A 1 185 ? -5.605 10.930 15.186 1.00 91.56 185 LEU A O 1
ATOM 1536 N N . LEU A 1 186 ? -6.800 10.219 13.424 1.00 91.44 186 LEU A N 1
ATOM 1537 C CA . LEU A 1 186 ? -5.713 10.376 12.458 1.00 91.44 186 LEU A CA 1
ATOM 1538 C C . LEU A 1 186 ? -5.355 11.835 12.181 1.00 91.44 186 LEU A C 1
ATOM 1540 O O . LEU A 1 186 ? -4.166 12.129 12.057 1.00 91.44 186 LEU A O 1
ATOM 1544 N N . LYS A 1 187 ? -6.336 12.742 12.113 1.00 89.31 187 LYS A N 1
ATOM 1545 C CA . LYS A 1 187 ? -6.074 14.187 11.972 1.00 89.31 187 LYS A CA 1
ATOM 1546 C C . LYS A 1 187 ? -5.204 14.694 13.125 1.00 89.31 187 LYS A C 1
ATOM 1548 O O . LYS A 1 187 ? -4.161 15.292 12.888 1.00 89.31 187 LYS A O 1
ATOM 1553 N N . MET A 1 188 ? -5.550 14.318 14.355 1.00 85.94 188 MET A N 1
ATOM 1554 C CA . MET A 1 188 ? -4.764 14.655 15.547 1.00 85.94 188 MET A CA 1
ATOM 1555 C C . MET A 1 188 ? -3.366 14.013 15.546 1.00 85.94 188 MET A C 1
ATOM 1557 O O . MET A 1 188 ? -2.384 14.633 15.954 1.00 85.94 188 MET A O 1
ATOM 1561 N N . ALA A 1 189 ? -3.238 12.772 15.072 1.00 84.88 189 ALA A N 1
ATOM 1562 C CA . ALA A 1 189 ? -1.933 12.119 14.973 1.00 84.88 189 ALA A CA 1
ATOM 1563 C C . ALA A 1 189 ? -1.013 12.789 13.936 1.00 84.88 189 ALA A C 1
ATOM 1565 O O . ALA A 1 189 ? 0.200 12.833 14.141 1.00 84.88 189 ALA A O 1
ATOM 1566 N N . LEU A 1 190 ? -1.580 13.323 12.847 1.00 80.81 190 LEU A N 1
ATOM 1567 C CA . LEU A 1 190 ? -0.844 14.068 11.824 1.00 80.81 190 LEU A CA 1
ATOM 1568 C C . LEU A 1 190 ? -0.291 15.391 12.366 1.00 80.81 190 LEU A C 1
ATOM 1570 O O . LEU A 1 190 ? 0.863 15.709 12.091 1.00 80.81 190 LEU A O 1
ATOM 1574 N N . GLU A 1 191 ? -1.060 16.107 13.189 1.00 74.81 191 GLU A N 1
ATOM 1575 C CA . GLU A 1 191 ? -0.615 17.340 13.861 1.00 74.81 191 GLU A CA 1
ATOM 1576 C C . GLU A 1 191 ? 0.569 17.097 14.808 1.00 74.81 191 GLU A C 1
ATOM 1578 O O . GLU A 1 191 ? 1.428 17.957 14.978 1.00 74.81 191 GLU A O 1
ATOM 1583 N N . ARG A 1 192 ? 0.659 15.898 15.397 1.00 71.19 192 ARG A N 1
ATOM 1584 C CA . ARG A 1 192 ? 1.748 15.522 16.313 1.00 71.19 192 ARG A CA 1
ATOM 1585 C C . ARG A 1 192 ? 3.043 15.093 15.617 1.00 71.19 192 ARG A C 1
ATOM 1587 O O . ARG A 1 192 ? 4.033 14.879 16.312 1.00 71.19 192 ARG A O 1
ATOM 1594 N N . GLY A 1 193 ? 3.054 14.975 14.285 1.00 54.97 193 GLY A N 1
ATOM 1595 C CA . GLY A 1 193 ? 4.267 14.950 13.456 1.00 54.97 193 GLY A CA 1
ATOM 1596 C C . GLY A 1 193 ? 5.356 13.931 13.830 1.00 54.97 193 GLY A C 1
ATOM 1597 O O . GLY A 1 193 ? 6.528 14.298 13.845 1.00 54.97 193 GLY A O 1
ATOM 1598 N N . ARG A 1 194 ? 5.025 12.666 14.150 1.00 62.56 194 ARG A N 1
ATOM 1599 C CA . ARG A 1 194 ? 6.031 11.666 14.592 1.00 62.56 194 ARG A CA 1
ATOM 1600 C C . ARG A 1 194 ? 6.335 10.561 13.579 1.00 62.56 194 ARG A C 1
ATOM 1602 O O . ARG A 1 194 ? 5.449 10.076 12.882 1.00 62.56 194 ARG A O 1
ATOM 1609 N N . GLY A 1 195 ? 7.604 10.132 13.575 1.00 71.50 195 GLY A N 1
ATOM 1610 C CA . GLY A 1 195 ? 8.267 9.218 12.630 1.00 71.50 195 GLY A CA 1
ATOM 1611 C C . GLY A 1 195 ? 7.842 7.745 12.646 1.00 71.50 195 GLY A C 1
ATOM 1612 O O . GLY A 1 195 ? 8.639 6.879 12.294 1.00 71.50 195 GLY A O 1
ATOM 1613 N N . PHE A 1 196 ? 6.605 7.441 13.038 1.00 81.81 196 PHE A N 1
ATOM 1614 C CA . PHE A 1 196 ? 6.057 6.099 12.865 1.00 81.81 196 PHE A CA 1
ATOM 1615 C C . PHE A 1 196 ? 5.642 5.864 11.416 1.00 81.81 196 PHE A C 1
ATOM 1617 O O . PHE A 1 196 ? 5.206 6.773 10.708 1.00 81.81 196 PHE A O 1
ATOM 1624 N N . GLU A 1 197 ? 5.723 4.607 10.983 1.00 82.12 197 GLU A N 1
ATOM 1625 C CA . GLU A 1 197 ? 5.220 4.225 9.671 1.00 82.12 197 GLU A CA 1
ATOM 1626 C C . GLU A 1 197 ? 3.711 4.550 9.561 1.00 82.12 197 GLU A C 1
ATOM 1628 O O . GLU A 1 197 ? 2.937 4.161 10.444 1.00 82.12 197 GLU A O 1
ATOM 1633 N N . PRO A 1 198 ? 3.248 5.209 8.477 1.00 86.94 198 PRO A N 1
ATOM 1634 C CA . PRO A 1 198 ? 1.850 5.623 8.326 1.00 86.94 198 PRO A CA 1
ATOM 1635 C C . PRO A 1 198 ? 0.830 4.488 8.490 1.00 86.94 198 PRO A C 1
ATOM 1637 O O . PRO A 1 198 ? -0.275 4.700 8.989 1.00 86.94 198 PRO A O 1
ATOM 1640 N N . ARG A 1 199 ? 1.210 3.269 8.094 1.00 87.81 199 ARG A N 1
ATOM 1641 C CA . ARG A 1 199 ? 0.400 2.057 8.244 1.00 87.81 199 ARG A CA 1
ATOM 1642 C C . ARG A 1 199 ? 0.197 1.683 9.718 1.00 87.81 199 ARG A C 1
ATOM 1644 O O . ARG A 1 199 ? -0.926 1.379 10.112 1.00 87.81 199 ARG A O 1
ATOM 1651 N N . THR A 1 200 ? 1.249 1.772 10.531 1.00 90.25 200 THR A N 1
ATOM 1652 C CA . THR A 1 200 ? 1.216 1.534 11.984 1.00 90.25 200 THR A CA 1
ATOM 1653 C C . THR A 1 200 ? 0.316 2.546 12.683 1.00 90.25 200 THR A C 1
ATOM 1655 O O . THR A 1 200 ? -0.539 2.165 13.480 1.00 90.25 200 THR A O 1
ATOM 1658 N N . VAL A 1 201 ? 0.444 3.831 12.337 1.00 91.81 201 VAL A N 1
ATOM 1659 C CA . VAL A 1 201 ? -0.404 4.899 12.896 1.00 91.81 201 VAL A CA 1
ATOM 1660 C C . VAL A 1 201 ? -1.879 4.643 12.574 1.00 91.81 201 VAL A C 1
ATOM 1662 O O . VAL A 1 201 ? -2.731 4.735 13.456 1.00 91.81 201 VAL A O 1
ATOM 1665 N N . CYS A 1 202 ? -2.173 4.250 11.332 1.00 92.38 202 CYS A N 1
ATOM 1666 C CA . CYS A 1 202 ? -3.517 3.889 10.885 1.00 92.38 202 CYS A CA 1
ATOM 1667 C C . CYS A 1 202 ? -4.116 2.716 11.671 1.00 92.38 202 CYS A C 1
ATOM 1669 O O . CYS A 1 202 ? -5.224 2.810 12.199 1.00 92.38 202 CYS A O 1
ATOM 1671 N N . ALA A 1 203 ? -3.355 1.633 11.815 1.00 93.56 203 ALA A N 1
ATOM 1672 C CA . ALA A 1 203 ? -3.758 0.453 12.569 1.00 93.56 203 ALA A CA 1
ATOM 1673 C C . ALA A 1 203 ? -4.072 0.780 14.045 1.00 93.56 203 ALA A C 1
ATOM 1675 O O . ALA A 1 203 ? -5.095 0.349 14.585 1.00 93.56 203 ALA A O 1
ATOM 1676 N N . CYS A 1 204 ? -3.234 1.602 14.683 1.00 94.38 204 CYS A N 1
ATOM 1677 C CA . CYS A 1 204 ? -3.445 2.075 16.052 1.00 94.38 204 CYS A CA 1
ATOM 1678 C C . CYS A 1 204 ? -4.679 2.979 16.187 1.00 94.38 204 CYS A C 1
ATOM 1680 O O . CYS A 1 204 ? -5.403 2.871 17.180 1.00 94.38 204 CYS A O 1
ATOM 1682 N N . ALA A 1 205 ? -4.947 3.834 15.196 1.00 94.75 205 ALA A N 1
ATOM 1683 C CA . ALA A 1 205 ? -6.135 4.682 15.176 1.00 94.75 205 ALA A CA 1
ATOM 1684 C C . ALA A 1 205 ? -7.426 3.853 15.088 1.00 94.75 205 ALA A C 1
ATOM 1686 O O . ALA A 1 205 ? -8.360 4.118 15.838 1.00 94.75 205 ALA A O 1
ATOM 1687 N N . ILE A 1 206 ? -7.460 2.801 14.256 1.00 95.38 206 ILE A N 1
ATOM 1688 C CA . ILE A 1 206 ? -8.602 1.867 14.182 1.00 95.38 206 ILE A CA 1
ATOM 1689 C C . ILE A 1 206 ? -8.838 1.192 15.537 1.00 95.38 206 ILE A C 1
ATOM 1691 O O . ILE A 1 206 ? -9.972 1.130 16.010 1.00 95.38 206 ILE A O 1
ATOM 1695 N N . TYR A 1 207 ? -7.770 0.708 16.180 1.00 95.44 207 TYR A N 1
ATOM 1696 C CA . TYR A 1 207 ? -7.869 0.080 17.498 1.00 95.44 207 TYR A CA 1
ATOM 1697 C C . TYR A 1 207 ? -8.425 1.045 18.559 1.00 95.44 207 TYR A C 1
ATOM 1699 O O . TYR A 1 207 ? -9.307 0.672 19.330 1.00 95.44 207 TYR A O 1
ATOM 1707 N N . GLY A 1 208 ? -7.936 2.290 18.592 1.00 94.00 208 GLY A N 1
ATOM 1708 C CA . GLY A 1 208 ? -8.430 3.322 19.509 1.00 94.00 208 GLY A CA 1
ATOM 1709 C C . GLY A 1 208 ? -9.883 3.715 19.236 1.00 94.00 208 GLY A C 1
ATOM 1710 O O . GLY A 1 208 ? -10.680 3.808 20.170 1.00 94.00 208 GLY A O 1
ATOM 1711 N N . ALA A 1 209 ? -10.242 3.876 17.962 1.00 95.06 209 ALA A N 1
ATOM 1712 C CA . ALA A 1 209 ? -11.596 4.206 17.534 1.00 95.06 209 ALA A CA 1
ATOM 1713 C C . ALA A 1 209 ? -12.605 3.125 17.934 1.00 95.06 209 ALA A C 1
ATOM 1715 O O . ALA A 1 209 ? -13.673 3.454 18.443 1.00 95.06 209 ALA A O 1
ATOM 1716 N N . ASP A 1 210 ? -12.252 1.844 17.793 1.00 94.88 210 ASP A N 1
ATOM 1717 C CA . ASP A 1 210 ? -13.083 0.733 18.267 1.00 94.88 210 ASP A CA 1
ATOM 1718 C C . ASP A 1 210 ? -13.365 0.828 19.771 1.00 94.88 210 ASP A C 1
ATOM 1720 O O . ASP A 1 210 ? -14.507 0.647 20.180 1.00 94.88 210 ASP A O 1
ATOM 1724 N N . LYS A 1 211 ? -12.377 1.185 20.606 1.00 93.56 211 LYS A N 1
ATOM 1725 C CA . LYS A 1 211 ? -12.608 1.343 22.056 1.00 93.56 211 LYS A CA 1
ATOM 1726 C C . LYS A 1 211 ? -13.568 2.485 22.374 1.00 93.56 211 LYS A C 1
ATOM 1728 O O . LYS A 1 211 ? -14.424 2.330 23.242 1.00 93.56 211 LYS A O 1
ATOM 1733 N N . ILE A 1 212 ? -13.438 3.610 21.674 1.00 92.88 212 ILE A N 1
ATOM 1734 C CA . ILE A 1 212 ? -14.310 4.775 21.864 1.00 92.88 212 ILE A CA 1
ATOM 1735 C C . ILE A 1 212 ? -15.738 4.437 21.428 1.00 92.88 212 ILE A C 1
ATOM 1737 O O . ILE A 1 212 ? -16.681 4.672 22.180 1.00 92.88 212 ILE A O 1
ATOM 1741 N N . VAL A 1 213 ? -15.906 3.848 20.242 1.00 92.12 213 VAL A N 1
ATOM 1742 C CA . VAL A 1 213 ? -17.223 3.478 19.703 1.00 92.12 213 VAL A CA 1
ATOM 1743 C C . VAL A 1 213 ? -17.889 2.405 20.561 1.00 92.12 213 VAL A C 1
ATOM 1745 O O . VAL A 1 213 ? -19.068 2.541 20.880 1.00 92.12 213 VAL A O 1
ATOM 1748 N N . ALA A 1 214 ? -17.142 1.385 20.987 1.00 90.19 214 ALA A N 1
ATOM 1749 C CA . ALA A 1 214 ? -17.638 0.348 21.884 1.00 90.19 214 ALA A CA 1
ATOM 1750 C C . ALA A 1 214 ? -18.145 0.939 23.206 1.00 90.19 214 ALA A C 1
ATOM 1752 O O . ALA A 1 214 ? -19.245 0.614 23.644 1.00 90.19 214 ALA A O 1
ATOM 1753 N N . CYS A 1 215 ? -17.385 1.873 23.789 1.00 89.31 215 CYS A N 1
ATOM 1754 C CA . CYS A 1 215 ? -17.773 2.588 25.002 1.00 89.31 215 CYS A CA 1
ATOM 1755 C C . CYS A 1 215 ? -19.047 3.425 24.800 1.00 89.31 215 CYS A C 1
ATOM 1757 O O . CYS A 1 215 ? -19.969 3.308 25.600 1.00 89.31 215 CYS A O 1
ATOM 1759 N N . ARG A 1 216 ? -19.149 4.192 23.704 1.00 88.81 216 ARG A N 1
ATOM 1760 C CA . ARG A 1 216 ? -20.349 4.994 23.377 1.00 88.81 216 ARG A CA 1
ATOM 1761 C C . ARG A 1 216 ? -21.605 4.148 23.172 1.00 88.81 216 ARG A C 1
ATOM 1763 O O . ARG A 1 216 ? -22.708 4.619 23.411 1.00 88.81 216 ARG A O 1
ATOM 1770 N N . LEU A 1 217 ? -21.443 2.922 22.684 1.00 86.19 217 LEU A N 1
ATOM 1771 C CA . LEU A 1 217 ? -22.540 1.993 22.422 1.00 86.19 217 LEU A CA 1
ATOM 1772 C C . LEU A 1 217 ? -22.832 1.045 23.594 1.00 86.19 217 LEU A C 1
ATOM 1774 O O . LEU A 1 217 ? -23.764 0.252 23.495 1.00 86.19 217 LEU A O 1
ATOM 1778 N N . GLY A 1 218 ? -22.034 1.078 24.666 1.00 84.00 218 GLY A N 1
ATOM 1779 C CA . GLY A 1 218 ? -22.152 0.133 25.779 1.00 84.00 218 GLY A CA 1
ATOM 1780 C C . GLY A 1 218 ? -21.875 -1.327 25.391 1.00 84.00 218 GLY A C 1
ATOM 1781 O O . GLY A 1 218 ? -22.357 -2.240 26.054 1.00 84.00 218 GLY A O 1
ATOM 1782 N N . VAL A 1 219 ? -21.121 -1.569 24.313 1.00 86.62 219 VAL A N 1
ATOM 1783 C CA . VAL A 1 219 ? -20.797 -2.918 23.816 1.00 86.62 219 VAL A CA 1
ATOM 1784 C C . VAL A 1 219 ? -19.340 -3.280 24.085 1.00 86.62 219 VAL A C 1
ATOM 1786 O O . VAL A 1 219 ? -18.490 -2.424 24.329 1.00 86.62 219 VAL A O 1
ATOM 1789 N N . LYS A 1 220 ? -19.019 -4.577 24.014 1.00 87.00 220 LYS A N 1
ATOM 1790 C CA . LYS A 1 220 ? -17.627 -5.032 24.103 1.00 87.00 220 LYS A CA 1
ATOM 1791 C C . LYS A 1 220 ? -16.864 -4.661 22.823 1.00 87.00 220 LYS A C 1
ATOM 1793 O O . LYS A 1 220 ? -17.387 -4.868 21.728 1.00 87.00 220 LYS A O 1
ATOM 1798 N N . PRO A 1 221 ? -15.616 -4.178 22.936 1.00 89.81 221 PRO A N 1
ATOM 1799 C CA . PRO A 1 221 ? -14.817 -3.819 21.775 1.00 89.81 221 PRO A CA 1
ATOM 1800 C C . PRO A 1 221 ? -14.480 -5.043 20.923 1.00 89.81 221 PRO A C 1
ATOM 1802 O O . PRO A 1 221 ? -14.116 -6.111 21.433 1.00 89.81 221 PRO A O 1
ATOM 1805 N N . VAL A 1 222 ? -14.583 -4.879 19.609 1.00 89.25 222 VAL A N 1
ATOM 1806 C CA . VAL A 1 222 ? -14.460 -5.975 18.645 1.00 89.25 222 VAL A CA 1
ATOM 1807 C C . VAL A 1 222 ? -13.009 -6.162 18.226 1.00 89.25 222 VAL A C 1
ATOM 1809 O O . VAL A 1 222 ? -12.544 -7.294 18.072 1.00 89.25 222 VAL A O 1
ATOM 1812 N N . VAL A 1 223 ? -12.275 -5.060 18.102 1.00 89.88 223 VAL A N 1
ATOM 1813 C CA . VAL A 1 223 ? -10.922 -5.024 17.563 1.00 89.88 223 VAL A CA 1
ATOM 1814 C C . VAL A 1 223 ? -9.904 -5.361 18.660 1.00 89.88 223 VAL A C 1
ATOM 1816 O O . VAL A 1 223 ? -9.862 -4.762 19.742 1.00 89.88 223 VAL A O 1
ATOM 1819 N N . THR A 1 224 ? -9.063 -6.357 18.378 1.00 91.31 224 THR A N 1
ATOM 1820 C CA . THR A 1 224 ? -7.999 -6.856 19.265 1.00 91.31 224 THR A CA 1
ATOM 1821 C C . THR A 1 224 ? -6.631 -6.749 18.592 1.00 91.31 224 THR A C 1
ATOM 1823 O O . THR A 1 224 ? -6.547 -6.720 17.364 1.00 91.31 224 THR A O 1
ATOM 1826 N N . TRP A 1 225 ? -5.546 -6.719 19.378 1.00 92.69 225 TRP A N 1
ATOM 1827 C CA . TRP A 1 225 ? -4.181 -6.617 18.837 1.00 92.69 225 TRP A CA 1
ATOM 1828 C C . TRP A 1 225 ? -3.830 -7.696 17.804 1.00 92.69 225 TRP A C 1
ATOM 1830 O O . TRP A 1 225 ? -3.357 -7.310 16.735 1.00 92.69 225 TRP A O 1
ATOM 1840 N N . PRO A 1 226 ? -4.136 -8.993 18.019 1.00 91.88 226 PRO A N 1
ATOM 1841 C CA . PRO A 1 226 ? -3.820 -10.022 17.026 1.00 91.88 226 PRO A CA 1
ATOM 1842 C C . PRO A 1 226 ? -4.559 -9.814 15.702 1.00 91.88 226 PRO A C 1
ATOM 1844 O O . PRO A 1 226 ? -4.049 -10.126 14.629 1.00 91.88 226 PRO A O 1
ATOM 1847 N N . LEU A 1 227 ? -5.778 -9.276 15.773 1.00 90.94 227 LEU A N 1
ATOM 1848 C CA . LEU A 1 227 ? -6.623 -9.036 14.611 1.00 90.94 227 LEU A CA 1
ATOM 1849 C C . LEU A 1 227 ? -6.090 -7.851 13.790 1.00 90.94 227 LEU A C 1
ATOM 1851 O O . LEU A 1 227 ? -5.955 -7.958 12.575 1.00 90.94 227 LEU A O 1
ATOM 1855 N N . VAL A 1 228 ? -5.702 -6.762 14.458 1.00 92.62 228 VAL A N 1
ATOM 1856 C CA . VAL A 1 228 ? -5.086 -5.588 13.817 1.00 92.62 228 VAL A CA 1
ATOM 1857 C C . VAL A 1 228 ? -3.699 -5.907 13.266 1.00 92.62 228 VAL A C 1
ATOM 1859 O O . VAL A 1 228 ? -3.375 -5.492 12.157 1.00 92.62 228 VAL A O 1
ATOM 1862 N N . SER A 1 229 ? -2.890 -6.659 14.012 1.00 93.25 229 SER A N 1
ATOM 1863 C CA . SER A 1 229 ? -1.566 -7.121 13.583 1.00 93.25 229 SER A CA 1
ATOM 1864 C C . SER A 1 229 ? -1.665 -7.905 12.276 1.00 93.25 229 SER 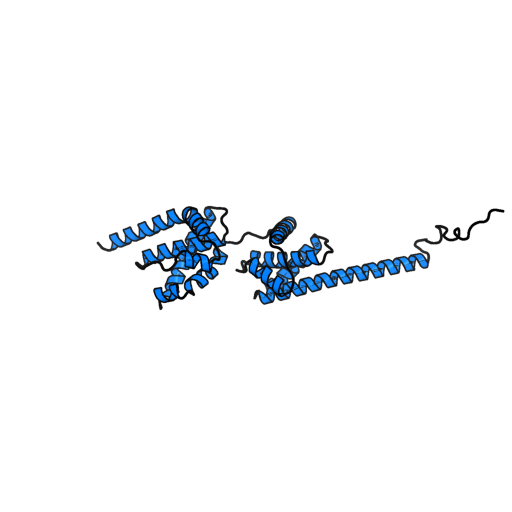A C 1
ATOM 1866 O O . SER A 1 229 ? -1.009 -7.566 11.294 1.00 93.25 229 SER A O 1
ATOM 1868 N N . ARG A 1 230 ? -2.602 -8.859 12.204 1.00 90.88 230 ARG A N 1
ATOM 1869 C CA . ARG A 1 230 ? -2.861 -9.633 10.985 1.00 90.88 230 ARG A CA 1
ATOM 1870 C C . ARG A 1 230 ? -3.340 -8.769 9.815 1.00 90.88 230 ARG A C 1
ATOM 1872 O O . ARG A 1 230 ? -2.835 -8.940 8.716 1.00 90.88 230 ARG A O 1
ATOM 1879 N N . ALA A 1 231 ? -4.283 -7.856 10.049 1.00 90.19 231 ALA A N 1
ATOM 1880 C CA . ALA A 1 231 ? -4.854 -7.000 9.002 1.00 90.19 231 ALA A CA 1
ATOM 1881 C C . ALA A 1 231 ? -3.909 -5.881 8.522 1.00 90.19 231 ALA A C 1
ATOM 1883 O O . ALA A 1 231 ? -4.086 -5.307 7.456 1.00 90.19 231 ALA A O 1
ATOM 1884 N N . SER A 1 232 ? -2.916 -5.503 9.326 1.00 87.88 232 SER A N 1
ATOM 1885 C CA . SER A 1 232 ? -1.929 -4.485 8.943 1.00 87.88 232 SER A CA 1
ATOM 1886 C C . SER A 1 232 ? -0.606 -5.091 8.473 1.00 87.88 232 SER A C 1
ATOM 1888 O O . SER A 1 232 ? 0.150 -4.425 7.767 1.00 87.88 232 SER A O 1
ATOM 1890 N N . GLY A 1 233 ? -0.309 -6.338 8.848 1.00 87.94 233 GLY A N 1
ATOM 1891 C CA . GLY A 1 233 ? 0.999 -6.961 8.648 1.00 87.94 233 GLY A CA 1
ATOM 1892 C C . GLY A 1 233 ? 2.100 -6.354 9.526 1.00 87.94 233 GLY A C 1
ATOM 1893 O O . GLY A 1 233 ? 3.277 -6.510 9.214 1.00 87.94 233 GLY A O 1
ATOM 1894 N N . VAL A 1 234 ? 1.734 -5.631 10.590 1.00 89.31 234 VAL A N 1
ATOM 1895 C CA . VAL A 1 234 ? 2.668 -4.983 11.523 1.00 89.31 234 VAL A CA 1
ATOM 1896 C C . VAL A 1 234 ? 2.694 -5.758 12.835 1.00 89.31 234 VAL A C 1
ATOM 1898 O O . VAL A 1 234 ? 1.649 -6.104 13.378 1.00 89.31 234 VAL A O 1
ATOM 1901 N N . HIS A 1 235 ? 3.891 -5.994 13.373 1.00 91.94 235 HIS A N 1
ATOM 1902 C CA . HIS A 1 235 ? 4.063 -6.739 14.617 1.00 91.94 235 HIS A CA 1
ATOM 1903 C C . HIS A 1 235 ? 3.394 -6.044 15.821 1.00 91.94 235 HIS A C 1
ATOM 1905 O O . HIS A 1 235 ? 3.406 -4.816 15.949 1.00 91.94 235 HIS A O 1
ATOM 1911 N N . GLU A 1 236 ? 2.842 -6.833 16.751 1.00 92.31 236 GLU A N 1
ATOM 1912 C CA . GLU A 1 236 ? 2.079 -6.313 17.896 1.00 92.31 236 GLU A CA 1
ATOM 1913 C C . GLU A 1 236 ? 2.889 -5.382 18.804 1.00 92.31 236 GLU A C 1
ATOM 1915 O O . GLU A 1 236 ? 2.343 -4.408 19.321 1.00 92.31 236 GLU A O 1
ATOM 1920 N N . SER A 1 237 ? 4.180 -5.660 19.010 1.00 92.94 237 SER A N 1
ATOM 1921 C CA . SER A 1 237 ? 5.045 -4.821 19.852 1.00 92.94 237 SER A CA 1
ATOM 1922 C C . SER A 1 237 ? 5.139 -3.388 19.318 1.00 92.94 237 SER A C 1
ATOM 1924 O O . SER A 1 237 ? 4.972 -2.434 20.078 1.00 92.94 237 SER A O 1
ATOM 1926 N N . THR A 1 238 ? 5.311 -3.235 18.003 1.00 91.31 238 THR A N 1
ATOM 1927 C CA . THR A 1 238 ? 5.373 -1.940 17.316 1.00 91.31 238 THR A CA 1
ATOM 1928 C C . THR A 1 238 ? 4.046 -1.193 17.416 1.00 91.31 238 THR A C 1
ATOM 1930 O O . THR A 1 238 ? 4.026 0.005 17.705 1.00 91.31 238 THR A O 1
ATOM 1933 N N . LEU A 1 239 ? 2.926 -1.906 17.245 1.00 93.00 239 LEU A N 1
ATOM 1934 C CA . LEU A 1 239 ? 1.587 -1.335 17.402 1.00 93.00 239 LEU A CA 1
ATOM 1935 C C . LEU A 1 239 ? 1.358 -0.825 18.831 1.00 93.00 239 LEU A C 1
ATOM 1937 O O . LEU A 1 239 ? 0.904 0.302 19.024 1.00 93.00 239 LEU A O 1
ATOM 1941 N N . ARG A 1 240 ? 1.723 -1.610 19.851 1.00 92.62 240 ARG A N 1
ATOM 1942 C CA . ARG A 1 240 ? 1.565 -1.211 21.259 1.00 92.62 240 ARG A CA 1
ATOM 1943 C C . ARG A 1 240 ? 2.417 0.006 21.614 1.00 92.62 240 ARG A C 1
ATOM 1945 O O . ARG A 1 240 ? 1.920 0.894 22.306 1.00 92.62 240 ARG A O 1
ATOM 1952 N N . ALA A 1 241 ? 3.662 0.067 21.138 1.00 91.19 241 ALA A N 1
ATOM 1953 C CA . ALA A 1 241 ? 4.541 1.218 21.344 1.00 91.19 241 ALA A CA 1
ATOM 1954 C C . ALA A 1 241 ? 3.932 2.499 20.744 1.00 91.19 241 ALA A C 1
ATOM 1956 O O . ALA A 1 241 ? 3.709 3.474 21.461 1.00 91.19 241 ALA A O 1
ATOM 1957 N N . CYS A 1 242 ? 3.542 2.446 19.466 1.00 90.62 242 CYS A N 1
ATOM 1958 C CA . CYS A 1 242 ? 2.911 3.563 18.762 1.00 90.62 242 CYS A CA 1
ATOM 1959 C C . CYS A 1 242 ? 1.596 4.008 19.432 1.00 90.62 242 CYS A C 1
ATOM 1961 O O . CYS A 1 242 ? 1.362 5.200 19.636 1.00 90.62 242 CYS A O 1
ATOM 1963 N N . TYR A 1 243 ? 0.747 3.061 19.842 1.00 92.69 243 TYR A N 1
ATOM 1964 C CA . TYR A 1 243 ? -0.510 3.366 20.526 1.00 92.69 243 TYR A CA 1
ATOM 1965 C C . TYR A 1 243 ? -0.302 4.052 21.879 1.00 92.69 243 TYR A C 1
ATOM 1967 O O . TYR A 1 243 ? -1.005 5.016 22.198 1.00 92.69 243 TYR A O 1
ATOM 1975 N N . ASN A 1 244 ? 0.655 3.562 22.673 1.00 90.94 244 ASN A N 1
ATOM 1976 C CA . ASN A 1 244 ? 0.978 4.139 23.976 1.00 90.94 244 ASN A CA 1
ATOM 1977 C C . ASN A 1 244 ? 1.438 5.595 23.857 1.00 90.94 244 ASN A C 1
ATOM 1979 O O . ASN A 1 244 ? 1.077 6.410 24.705 1.00 90.94 244 ASN A O 1
ATOM 1983 N N . GLU A 1 245 ? 2.189 5.907 22.806 1.00 89.19 245 GLU A N 1
ATOM 1984 C CA . GLU A 1 245 ? 2.746 7.235 22.575 1.00 89.19 245 GLU A CA 1
ATOM 1985 C C . GLU A 1 245 ? 1.716 8.221 22.007 1.00 89.19 245 GLU A C 1
ATOM 1987 O O . GLU A 1 245 ? 1.595 9.342 22.502 1.00 89.19 245 GLU A O 1
ATOM 1992 N N . LEU A 1 246 ? 0.943 7.809 20.995 1.00 88.12 246 LEU A N 1
ATOM 1993 C CA . LEU A 1 246 ? 0.092 8.729 20.233 1.00 88.12 246 LEU A CA 1
ATOM 1994 C C . LEU A 1 246 ? -1.351 8.807 20.741 1.00 88.12 246 LEU A C 1
ATOM 1996 O O . LEU A 1 246 ? -1.918 9.899 20.822 1.00 88.12 246 LEU A O 1
ATOM 2000 N N . PHE A 1 247 ? -1.957 7.668 21.087 1.00 89.75 247 PHE A N 1
ATOM 2001 C CA . PHE A 1 247 ? -3.416 7.562 21.221 1.00 89.75 247 PHE A CA 1
ATOM 2002 C C . PHE A 1 247 ? -3.894 7.308 22.653 1.00 89.75 247 PHE A C 1
ATOM 2004 O O . PHE A 1 247 ? -4.986 7.743 23.015 1.00 89.75 247 PHE A O 1
ATOM 2011 N N . LYS A 1 248 ? -3.089 6.656 23.501 1.00 89.75 248 LYS A N 1
ATOM 2012 C CA . LYS A 1 248 ? -3.510 6.193 24.837 1.00 89.75 248 LYS A CA 1
ATOM 2013 C C . LYS A 1 248 ? -4.118 7.283 25.717 1.00 89.75 248 LYS A C 1
ATOM 2015 O O . LYS A 1 248 ? -5.147 7.036 26.340 1.00 89.75 248 LYS A O 1
ATOM 2020 N N . LYS A 1 249 ? -3.490 8.464 25.791 1.00 88.12 249 LYS A N 1
ATOM 2021 C CA . LYS A 1 249 ? -3.988 9.586 26.612 1.00 88.12 249 LYS A CA 1
ATOM 2022 C C . LYS A 1 249 ? -5.374 10.032 26.140 1.00 88.12 249 LYS A C 1
ATOM 2024 O O . LYS A 1 249 ? -6.309 10.081 26.930 1.00 88.12 249 LYS A O 1
ATOM 2029 N N . ARG A 1 250 ? -5.524 10.230 24.829 1.00 86.62 250 ARG A N 1
ATOM 2030 C CA . ARG A 1 250 ? -6.765 10.731 24.240 1.00 86.62 250 ARG A CA 1
ATOM 2031 C C . ARG A 1 250 ? -7.909 9.726 24.307 1.00 86.62 250 ARG A C 1
ATOM 2033 O O . ARG A 1 250 ? -9.018 10.088 24.675 1.00 86.62 250 ARG A O 1
ATOM 2040 N N . VAL A 1 251 ? -7.641 8.461 23.983 1.00 89.00 251 VAL A N 1
ATOM 2041 C CA . VAL A 1 251 ? -8.662 7.407 24.062 1.00 89.00 251 VAL A CA 1
ATOM 2042 C C . VAL A 1 251 ? -9.196 7.307 25.492 1.00 89.00 251 VAL A C 1
ATOM 2044 O O . VAL A 1 251 ? -10.405 7.227 25.676 1.00 89.00 251 VAL A O 1
ATOM 2047 N N . LYS A 1 252 ? -8.322 7.402 26.507 1.00 89.44 252 LYS A N 1
ATOM 2048 C CA . LYS A 1 252 ? -8.747 7.450 27.912 1.00 89.44 252 LYS A CA 1
ATOM 2049 C C . LYS A 1 252 ? -9.653 8.648 28.198 1.00 89.44 252 LYS A C 1
ATOM 2051 O O . LYS A 1 252 ? -10.739 8.443 28.727 1.00 89.44 252 LYS A O 1
ATOM 2056 N N . GLU A 1 253 ? -9.248 9.860 27.820 1.00 88.50 253 GLU A N 1
ATOM 2057 C CA . GLU A 1 253 ? -10.061 11.075 28.002 1.00 88.50 253 GLU A CA 1
ATOM 2058 C C . GLU A 1 253 ? -11.457 10.937 27.385 1.00 88.50 253 GLU A C 1
ATOM 2060 O O . GLU A 1 253 ? -12.451 11.235 28.043 1.00 88.50 253 GLU A O 1
ATOM 2065 N N . GLU A 1 254 ? -11.552 10.449 26.146 1.00 84.56 254 GLU A N 1
ATOM 2066 C CA . GLU A 1 254 ? -12.842 10.307 25.467 1.00 84.56 254 GLU A CA 1
ATOM 2067 C C . GLU A 1 254 ? -13.706 9.207 26.073 1.00 84.56 254 GLU A C 1
ATOM 2069 O O . GLU A 1 254 ? -14.906 9.404 26.240 1.00 84.56 254 GLU A O 1
ATOM 2074 N N . THR A 1 255 ? -13.121 8.070 26.454 1.00 83.94 255 THR A N 1
ATOM 2075 C CA . THR A 1 255 ? -13.878 7.021 27.153 1.00 83.94 255 THR A CA 1
ATOM 2076 C C . THR A 1 255 ? -14.394 7.498 28.513 1.00 83.94 255 THR A C 1
ATOM 2078 O O . THR A 1 255 ? -15.541 7.225 28.845 1.00 83.94 255 THR A O 1
ATOM 2081 N N . LEU A 1 256 ? -13.607 8.272 29.271 1.00 81.06 256 LEU A N 1
ATOM 2082 C CA . LEU A 1 256 ? -14.011 8.797 30.580 1.00 81.06 256 LEU A CA 1
ATOM 2083 C C . LEU A 1 256 ? -15.109 9.862 30.481 1.00 81.06 256 LEU A C 1
ATOM 2085 O O . LEU A 1 256 ? -16.019 9.855 31.308 1.00 81.06 256 LEU A O 1
ATOM 2089 N N . LYS A 1 257 ? -15.047 10.754 29.483 1.00 76.81 257 LYS A N 1
ATOM 2090 C CA . LYS A 1 257 ? -16.113 11.739 29.227 1.00 76.81 257 LYS A CA 1
ATOM 2091 C C . LYS A 1 257 ? -17.452 11.049 28.969 1.00 76.81 257 LYS A C 1
ATOM 2093 O O . LYS A 1 257 ? -18.412 11.311 29.679 1.00 76.81 257 LYS A O 1
ATOM 2098 N N . ASN A 1 258 ? -17.472 10.071 28.062 1.00 69.69 258 ASN A N 1
ATOM 2099 C CA . ASN A 1 258 ? -18.708 9.364 27.713 1.00 69.69 258 ASN A CA 1
ATOM 2100 C C . ASN A 1 258 ? -19.305 8.596 28.901 1.00 69.69 258 ASN A C 1
ATOM 2102 O O . ASN A 1 258 ? -20.525 8.496 29.017 1.00 69.69 258 ASN A O 1
ATOM 2106 N N . VAL A 1 259 ? -18.462 8.049 29.786 1.00 69.88 259 VAL A N 1
ATOM 2107 C CA . VAL A 1 259 ? -18.934 7.399 31.015 1.00 69.88 259 VAL A CA 1
ATOM 2108 C C . VAL A 1 259 ? -19.632 8.419 31.915 1.00 69.88 259 VAL A C 1
ATOM 2110 O O . VAL A 1 259 ? -20.757 8.163 32.329 1.00 69.88 259 VAL A O 1
ATOM 2113 N N . LYS A 1 260 ? -19.027 9.590 32.160 1.00 63.31 260 LYS A N 1
ATOM 2114 C CA . LYS A 1 260 ? -19.644 10.657 32.971 1.00 63.31 260 LYS A CA 1
ATOM 2115 C C . LYS A 1 260 ? -20.970 11.145 32.380 1.00 63.31 260 LYS A C 1
ATOM 2117 O O . LYS A 1 260 ? -21.955 11.214 33.106 1.00 63.31 260 LYS A O 1
ATOM 2122 N N . ASP A 1 261 ? -21.021 11.379 31.072 1.00 61.69 261 ASP A N 1
ATOM 2123 C CA . ASP A 1 261 ? -22.236 11.845 30.389 1.00 61.69 261 ASP A CA 1
ATOM 2124 C C . ASP A 1 261 ? -23.367 10.797 30.438 1.00 61.69 261 ASP A C 1
ATOM 2126 O O . ASP A 1 261 ? -24.543 11.135 30.561 1.00 61.69 261 ASP A O 1
ATOM 2130 N N . SER A 1 262 ? -23.017 9.506 30.410 1.00 60.28 262 SER A N 1
ATOM 2131 C CA . SER A 1 262 ? -23.980 8.402 30.552 1.00 60.28 262 SER A CA 1
ATOM 2132 C C . SER A 1 262 ? -24.536 8.261 31.974 1.00 60.28 262 SER A C 1
ATOM 2134 O O . SER A 1 262 ? -25.629 7.722 32.139 1.00 60.28 262 SER A O 1
ATOM 2136 N N . PHE A 1 263 ? -23.791 8.709 32.991 1.00 55.97 263 PHE A N 1
ATOM 2137 C CA . PHE A 1 263 ? -24.255 8.750 34.381 1.00 55.97 263 PHE A CA 1
ATOM 2138 C C . PHE A 1 263 ? -25.121 9.986 34.659 1.00 55.97 263 PHE A C 1
ATOM 2140 O O . PHE A 1 263 ? -26.117 9.858 35.361 1.00 55.97 263 PHE A O 1
ATOM 2147 N N . CYS A 1 264 ? -24.805 11.148 34.075 1.00 49.12 264 CYS A N 1
ATOM 2148 C CA . CYS A 1 264 ? -25.602 12.368 34.257 1.00 49.12 264 CYS A CA 1
ATOM 2149 C C . CYS A 1 264 ? -26.969 12.330 33.552 1.00 49.12 264 CYS A C 1
ATOM 2151 O O . CYS A 1 264 ? -27.906 12.933 34.048 1.00 49.12 264 CYS A O 1
A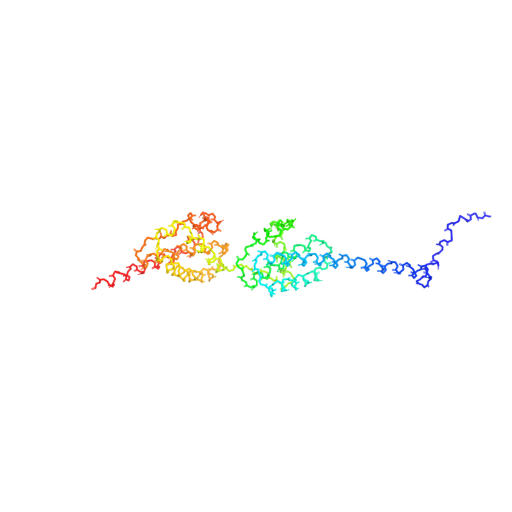TOM 2153 N N . ASN A 1 265 ? -27.116 11.602 32.438 1.00 49.94 265 ASN A N 1
ATOM 2154 C CA . ASN A 1 265 ? -28.401 11.462 31.728 1.00 49.94 265 ASN A CA 1
ATOM 2155 C C . ASN A 1 265 ? -29.337 10.381 32.313 1.00 49.94 265 ASN A C 1
ATOM 2157 O O . ASN A 1 265 ? -30.352 10.052 31.701 1.00 49.94 265 ASN A O 1
ATOM 2161 N N . LYS A 1 266 ? -28.974 9.765 33.445 1.00 47.03 266 LYS A N 1
ATOM 2162 C CA . LYS A 1 266 ? -29.767 8.723 34.126 1.00 47.03 266 LYS A CA 1
ATOM 2163 C C . LYS A 1 266 ? -30.307 9.159 35.497 1.00 47.03 266 LYS A C 1
ATOM 2165 O O . LYS A 1 266 ? -30.806 8.305 36.228 1.00 47.03 266 LYS A O 1
ATOM 2170 N N . ILE A 1 267 ? -30.186 10.442 35.834 1.00 37.78 267 ILE A N 1
ATOM 2171 C CA . ILE A 1 267 ? -30.762 11.085 37.024 1.00 37.78 267 ILE A CA 1
ATOM 2172 C C . ILE A 1 267 ? -31.839 12.045 36.530 1.00 37.78 267 ILE A C 1
ATOM 2174 O O . ILE A 1 267 ? -32.926 12.052 37.142 1.00 37.78 267 ILE A O 1
#

Foldseek 3Di:
DDPDDPPCVVPVVCQDCPHPVNVVVVVVVVVVVVVLVVVQVVLLVVLLVLLLQLCVVVVHDPVLSVQLNVQLVLLCVVVVDRDSLVSNLSSLLSNQLSCQVVLPLADSVNSQVSCVVVVRHDDPVVNVVSQVSCVVVVSHRDAHALLSCQVQLLCQLCPDPLNCVQQPPNSVVLSVQLSVQLVVLSVQLVVVPDDDRSLLSSLLSSQLSQLLSCLLVVHDRRDDLVSSCVSSVNDSVSSVVSNVPRPVVPSVVSSVVSVVVVVVVVD

Secondary structure (DSSP, 8-state):
-----TTTTS-TTS--TTSHHHHHHHHHHHHHHHHHHHHHHHHHHHHHHHHHHHHHHTT--HHHHHHHHHHHHHHHHHH----HHHHHHHHHHHHHHHHHHTT----HHHHHHHHHHTT----HHHHHHHHHHHHHTT---PPPPGGGGHHHHHHHHHHSHHHHHHHGGGHHHHHHHHHHHHHHHHHHHHHTT--S-HHHHHHHHHHHHHHHHHHHHT------HHHHHHHHT--HHHHHHHHHHHTHHHHHHHHHHHHHHHHHTT-

Nearest PDB structures (foldseek):
  1zp2-assembly1_A  TM=4.036E-01  e=3.907E-02  Schizosaccharomyces pombe
  8tno-assembly1_A  TM=1.995E-01  e=1.226E+00  synthetic construct

Radius of gyration: 30.22 Å; Cα contacts (8 Å, |Δi|>4): 245; chains: 1; bounding box: 100×32×90 Å

Solvent-accessible surface area (backbone atoms only — not comparable to full-atom values): 14968 Å² total; per-residue (Å²): 136,83,83,78,63,89,72,69,79,77,46,83,76,76,69,39,81,83,35,72,67,34,46,51,54,51,50,53,50,50,55,53,49,52,53,53,49,51,53,51,50,53,53,51,50,52,40,46,56,46,44,52,50,40,32,53,77,71,68,51,56,70,71,59,42,53,52,21,49,54,46,28,54,50,51,51,64,72,66,70,71,86,54,69,70,57,45,52,49,43,35,52,39,19,47,51,38,44,37,52,74,74,59,52,78,71,50,72,64,55,55,47,47,49,36,40,78,73,74,44,82,77,60,74,77,53,53,57,52,39,45,52,52,33,37,74,73,73,50,66,58,65,81,72,62,34,71,55,45,40,66,56,35,50,48,50,42,56,67,33,67,76,34,40,76,74,40,57,92,51,41,62,63,50,49,53,52,26,50,55,47,16,52,57,48,45,55,57,52,58,75,65,70,63,95,65,58,35,64,52,56,30,49,34,25,46,49,46,16,28,49,42,48,17,58,76,69,76,47,80,58,72,70,47,64,72,50,46,20,66,42,64,73,44,60,57,71,61,40,51,53,52,28,61,74,73,42,48,68,57,46,49,53,55,43,52,49,52,53,53,54,59,58,65,76,72,115

pLDDT: mean 83.1, std 13.4, range [37.25, 95.62]

Mean predicted aligned error: 10.94 Å

Sequence (267 aa):
MDRQTYMGIYDRGFYSPDTGAGRFRKYLKLCNLDRKRAALERRKDIAIGVITRVCAMLGLPADVREIAVKTFRFVVGASRERDIRRFYWYAFGSVLYVVRRYGFPVSIDEIRGAFEDLGIRIPRWRVLWVIDEFGRLGRRIGSRRPSDYLNRILHEVFRSPRAVGRLGDRAVLYRQRVLLVALDLLKMALERGRGFEPRTVCACAIYGADKIVACRLGVKPVVTWPLVSRASGVHESTLRACYNELFKKRVKEETLKNVKDSFCNKI